Protein AF-A0A0C2MCW1-F1 (afdb_monomer_lite)

Secondary structure (DSSP, 8-state):
--HHHHHHHHHHHHHHHTSS-HHHHHHHHHHHHHHHHHHHHHHHHHTTGGG--SGGG--S-HHHHHHHHHHHHT--TTS-S-HHHHHHHHHHHHHHHHHHHHHHHH-SGGGSTHHHHHHHHHHHHHHHHHHHHHHHTTTSTTHHHHHHHHHHHHHHS--S-TTT-HHHHHHHHHHHHS-TT-HHHHHHHHHHHHHHHHH----SHHHHHHHHHHHHHHHHHHHHHHHHHHHTT-HHHHHHHHHHHHHHHHHHHHHHTTSTTGGG-HHHHHHHHHHTSTT---

Radius of gyration: 22.15 Å; chains: 1; bounding box: 51×44×66 Å

Structure (mmCIF, N/CA/C/O backbone):
data_AF-A0A0C2MCW1-F1
#
_entry.id   AF-A0A0C2MCW1-F1
#
loop_
_atom_site.group_PDB
_atom_site.id
_atom_site.type_symbol
_atom_site.label_atom_id
_atom_site.label_alt_id
_atom_site.label_comp_id
_atom_site.label_asym_id
_atom_site.label_entity_id
_atom_site.label_seq_id
_atom_site.pdbx_PDB_ins_code
_atom_site.Cartn_x
_atom_site.Cartn_y
_atom_site.Cartn_z
_atom_site.occupancy
_atom_site.B_iso_or_equiv
_atom_site.auth_seq_id
_atom_site.auth_comp_id
_atom_site.auth_asym_id
_atom_site.auth_atom_id
_atom_site.pdbx_PDB_model_num
ATOM 1 N N . MET A 1 1 ? -14.505 -2.162 8.103 1.00 41.56 1 MET A N 1
ATOM 2 C CA . MET A 1 1 ? -15.289 -2.146 9.355 1.00 41.56 1 MET A CA 1
ATOM 3 C C . MET A 1 1 ? -16.612 -1.458 9.053 1.00 41.56 1 MET A C 1
ATOM 5 O O . MET A 1 1 ? -16.588 -0.296 8.664 1.00 41.56 1 MET A O 1
ATOM 9 N N . GLU A 1 2 ? -17.742 -2.167 9.102 1.00 31.47 2 GLU A N 1
ATOM 10 C CA . GLU A 1 2 ? -19.048 -1.508 8.956 1.00 31.47 2 GLU A CA 1
ATOM 11 C C . GLU A 1 2 ? -19.197 -0.496 10.099 1.00 31.47 2 GLU A C 1
ATOM 13 O O . GLU A 1 2 ? -18.845 -0.811 11.238 1.00 31.47 2 GLU A O 1
ATOM 18 N N . SER A 1 3 ? -19.713 0.712 9.837 1.00 42.06 3 SER A N 1
ATOM 19 C CA . SER A 1 3 ? -19.929 1.724 10.891 1.00 42.06 3 SER A CA 1
ATOM 20 C C . SER A 1 3 ? -20.768 1.186 12.062 1.00 42.06 3 SER A C 1
ATOM 22 O O . SER A 1 3 ? -20.749 1.744 13.156 1.00 42.06 3 SER A O 1
ATOM 24 N N . CYS A 1 4 ? -21.477 0.076 11.839 1.00 42.25 4 CYS A N 1
ATOM 25 C CA . CYS A 1 4 ? -22.222 -0.687 12.822 1.00 42.25 4 CYS A CA 1
ATOM 26 C C . CYS A 1 4 ? -21.371 -1.257 13.965 1.00 42.25 4 CYS A C 1
ATOM 28 O O . CYS A 1 4 ? -21.886 -1.288 15.076 1.00 42.25 4 CYS A O 1
ATOM 30 N N . GLN A 1 5 ? -20.102 -1.639 13.766 1.00 49.09 5 GLN A N 1
ATOM 31 C CA . GLN A 1 5 ? -19.302 -2.228 14.855 1.00 49.09 5 GLN A CA 1
ATOM 32 C C . GLN A 1 5 ? -18.933 -1.184 15.919 1.00 49.09 5 GLN A C 1
ATOM 34 O O . GLN A 1 5 ? -19.136 -1.418 17.102 1.00 49.09 5 GLN A O 1
ATOM 39 N N . ILE A 1 6 ? -18.521 0.022 15.504 1.00 47.66 6 ILE A N 1
ATOM 40 C CA . ILE A 1 6 ? -18.265 1.143 16.431 1.00 47.66 6 ILE A CA 1
ATOM 41 C C . ILE A 1 6 ? -19.534 1.488 17.218 1.00 47.66 6 ILE A C 1
ATOM 43 O O . ILE A 1 6 ? -19.479 1.742 18.419 1.00 47.66 6 ILE A O 1
ATOM 47 N N . ILE A 1 7 ? -20.691 1.487 16.548 1.00 46.34 7 ILE A N 1
ATOM 48 C CA . ILE A 1 7 ? -21.981 1.764 17.188 1.00 46.34 7 ILE A CA 1
ATOM 49 C C . ILE A 1 7 ? -22.351 0.646 18.171 1.00 46.34 7 ILE A C 1
ATOM 51 O O . ILE A 1 7 ? -22.862 0.940 19.250 1.00 46.34 7 ILE A O 1
ATOM 55 N N . GLN A 1 8 ? -22.087 -0.617 17.836 1.00 54.22 8 GLN A N 1
ATOM 56 C CA . GLN A 1 8 ? -22.335 -1.761 18.714 1.00 54.22 8 GLN A CA 1
ATOM 57 C C . GLN A 1 8 ? -21.435 -1.731 19.948 1.00 54.22 8 GLN A C 1
ATOM 59 O O . GLN A 1 8 ? -21.947 -1.884 21.052 1.00 54.22 8 GLN A O 1
ATOM 64 N N . ASP A 1 9 ? -20.147 -1.439 19.787 1.00 54.62 9 ASP A N 1
ATOM 65 C CA . ASP A 1 9 ? -19.190 -1.361 20.894 1.00 54.62 9 ASP A CA 1
ATOM 66 C C . ASP A 1 9 ? -19.488 -0.154 21.801 1.00 54.62 9 ASP A C 1
ATOM 68 O O . ASP A 1 9 ? -19.470 -0.263 23.028 1.00 54.62 9 ASP A O 1
ATOM 72 N N . PHE A 1 10 ? -19.879 0.984 21.215 1.00 57.38 10 PHE A N 1
ATOM 73 C CA . PHE A 1 10 ? -20.382 2.139 21.963 1.00 57.38 10 PHE A CA 1
ATOM 74 C C . PHE A 1 10 ? -21.662 1.800 22.737 1.00 57.38 10 PHE A C 1
ATOM 76 O O . PHE A 1 10 ? -21.781 2.120 23.918 1.00 57.38 10 PHE A O 1
ATOM 83 N N . THR A 1 11 ? -22.610 1.113 22.095 1.00 52.25 11 THR A N 1
ATOM 84 C CA . THR A 1 11 ? -23.867 0.680 22.725 1.00 52.25 11 THR A CA 1
ATOM 85 C C . THR A 1 11 ? -23.604 -0.326 23.845 1.00 52.25 11 THR A C 1
ATOM 87 O O . THR A 1 11 ? -24.232 -0.259 24.898 1.00 52.25 11 THR A O 1
ATOM 90 N N . PHE A 1 12 ? -22.647 -1.233 23.661 1.00 63.59 12 PHE A N 1
ATOM 91 C CA . PHE A 1 12 ? -22.232 -2.208 24.662 1.00 63.59 12 PHE A CA 1
ATOM 92 C C . PHE A 1 12 ? -21.598 -1.534 25.886 1.00 63.59 12 PHE A C 1
ATOM 94 O O . PHE A 1 12 ? -22.001 -1.812 27.016 1.00 63.59 12 PHE A O 1
ATOM 101 N N . ASN A 1 13 ? -20.690 -0.579 25.676 1.00 58.06 13 ASN A N 1
ATOM 102 C CA . ASN A 1 13 ? -20.085 0.197 26.761 1.00 58.06 13 ASN A CA 1
ATOM 103 C C . ASN A 1 13 ? -21.114 1.093 27.474 1.00 58.06 13 ASN A C 1
ATOM 105 O O . ASN A 1 13 ? -21.122 1.159 28.702 1.00 58.06 13 ASN A O 1
ATOM 109 N N . ALA A 1 14 ? -22.054 1.699 26.741 1.00 52.41 14 ALA A N 1
ATOM 110 C CA . ALA A 1 14 ? -23.175 2.434 27.330 1.00 52.41 14 ALA A CA 1
ATOM 111 C C . ALA A 1 14 ? -24.078 1.527 28.189 1.00 52.41 14 ALA A C 1
ATOM 113 O O . ALA A 1 14 ? -24.520 1.924 29.268 1.00 52.41 14 ALA A O 1
ATOM 114 N N . ASN A 1 15 ? -24.303 0.283 27.757 1.00 56.56 15 ASN A N 1
ATOM 115 C CA . ASN A 1 15 ? -25.063 -0.703 28.523 1.00 56.56 15 ASN A CA 1
ATOM 116 C C . ASN A 1 15 ? -24.315 -1.174 29.785 1.00 56.56 15 ASN A C 1
ATOM 118 O O . ASN A 1 15 ? -24.959 -1.363 30.816 1.00 56.56 15 ASN A O 1
ATOM 122 N N . ARG A 1 16 ? -22.976 -1.294 29.761 1.00 62.34 16 ARG A N 1
ATOM 123 C CA . ARG A 1 16 ? -22.166 -1.611 30.960 1.00 62.34 16 ARG A CA 1
ATOM 124 C C . ARG A 1 16 ? -22.230 -0.515 32.024 1.00 62.34 16 ARG A C 1
ATOM 126 O O . ARG A 1 16 ? -22.320 -0.824 33.206 1.00 62.34 16 ARG A O 1
ATOM 133 N N . ILE A 1 17 ? -22.300 0.759 31.627 1.00 56.25 17 ILE A N 1
ATOM 134 C CA . ILE A 1 17 ? -22.488 1.898 32.556 1.00 56.25 17 ILE A CA 1
ATOM 135 C C . ILE A 1 17 ? -23.817 1.805 33.316 1.00 56.25 17 ILE A C 1
ATOM 137 O O . ILE A 1 17 ? -23.914 2.210 34.480 1.00 56.25 17 ILE A O 1
ATOM 141 N N . MET A 1 18 ? -24.838 1.269 32.647 1.00 58.75 18 MET A N 1
ATOM 142 C CA . MET A 1 18 ? -26.176 1.052 33.196 1.00 58.75 18 MET A CA 1
ATOM 143 C C . MET A 1 18 ? -26.287 -0.260 33.990 1.00 58.75 18 MET A C 1
ATOM 145 O O . MET A 1 18 ? -27.312 -0.497 34.632 1.00 58.75 18 MET A O 1
ATOM 149 N N . GLY A 1 19 ? -25.249 -1.101 33.960 1.00 68.06 19 GLY A N 1
ATOM 150 C CA . GLY A 1 19 ? -25.182 -2.375 34.664 1.00 68.06 19 GLY A CA 1
ATOM 151 C C . GLY A 1 19 ? -24.991 -2.228 36.184 1.00 68.06 19 GLY A C 1
ATOM 152 O O . GLY A 1 19 ? -24.538 -1.187 36.670 1.00 68.06 19 GLY A O 1
ATOM 153 N N . PRO A 1 20 ? -25.348 -3.265 36.965 1.00 66.19 20 PRO A N 1
ATOM 154 C CA . PRO A 1 20 ? -25.268 -3.244 38.427 1.00 66.19 20 PRO A CA 1
ATOM 155 C C . PRO A 1 20 ? -23.846 -3.444 38.987 1.00 66.19 20 PRO A C 1
ATOM 157 O O . PRO A 1 20 ? -23.647 -3.272 40.189 1.00 66.19 20 PRO A O 1
ATOM 160 N N . GLU A 1 21 ? -22.866 -3.807 38.156 1.00 74.19 21 GLU A N 1
ATOM 161 C CA . GLU A 1 21 ? -21.504 -4.147 38.587 1.00 74.19 21 GLU A CA 1
ATOM 162 C C . GLU A 1 21 ? -20.623 -2.892 38.725 1.00 74.19 21 GLU A C 1
ATOM 164 O O . GLU A 1 21 ? -20.396 -2.154 37.765 1.00 74.19 21 GLU A O 1
ATOM 169 N N . SER A 1 22 ? -20.131 -2.623 39.942 1.00 63.34 22 SER A N 1
ATOM 170 C CA . SER A 1 22 ? -19.413 -1.382 40.283 1.00 63.34 22 SER A CA 1
ATOM 171 C C . SER A 1 22 ? -18.074 -1.221 39.570 1.00 63.34 22 SER A C 1
ATOM 173 O O . SER A 1 22 ? -17.675 -0.098 39.255 1.00 63.34 22 SER A O 1
ATOM 175 N N . ASP A 1 23 ? -17.392 -2.333 39.310 1.00 67.44 23 ASP A N 1
ATOM 176 C CA . ASP A 1 23 ? -15.994 -2.322 38.878 1.00 67.44 23 ASP A CA 1
ATOM 177 C C . ASP A 1 23 ? -15.881 -2.115 37.362 1.00 67.44 23 ASP A C 1
ATOM 179 O O . ASP A 1 23 ? -14.956 -1.474 36.876 1.00 67.44 23 ASP A O 1
ATOM 183 N N . GLU A 1 24 ? -16.881 -2.549 36.598 1.00 55.56 24 GLU A N 1
ATOM 184 C CA . GLU A 1 24 ? -16.959 -2.274 35.161 1.00 55.56 24 GLU A CA 1
ATOM 185 C C . GLU A 1 24 ? -17.476 -0.858 34.869 1.00 55.56 24 GLU A C 1
ATOM 187 O O . GLU A 1 24 ? -17.166 -0.244 33.840 1.00 55.56 24 GLU A O 1
ATOM 192 N N . LYS A 1 25 ? -18.256 -0.315 35.807 1.00 61.81 25 LYS A N 1
ATOM 193 C CA . LYS A 1 25 ? -18.868 1.004 35.700 1.00 61.81 25 LYS A CA 1
ATOM 194 C C . LYS A 1 25 ? -17.837 2.126 35.754 1.00 61.81 25 LYS A C 1
ATOM 196 O O . LYS A 1 25 ? -17.959 3.071 34.981 1.00 61.81 25 LYS A O 1
ATOM 201 N N . TRP A 1 26 ? -16.816 2.036 36.612 1.00 62.97 26 TRP A N 1
ATOM 202 C CA . TRP A 1 26 ? -15.789 3.085 36.687 1.00 62.97 26 TRP A CA 1
ATOM 203 C C . TRP A 1 26 ? -14.917 3.127 35.424 1.00 62.97 26 TRP A C 1
ATOM 205 O O . TRP A 1 26 ? -14.640 4.218 34.936 1.00 62.97 26 TRP A O 1
ATOM 215 N N . ILE A 1 27 ? -14.564 1.968 34.848 1.00 56.28 27 ILE A N 1
ATOM 216 C CA . ILE A 1 27 ? -13.811 1.874 33.583 1.00 56.28 27 ILE A CA 1
ATOM 217 C C . ILE A 1 27 ? -14.614 2.521 32.456 1.00 56.28 27 ILE A C 1
ATOM 219 O O . ILE A 1 27 ? -14.092 3.324 31.685 1.00 56.28 27 ILE A O 1
ATOM 223 N N . SER A 1 28 ? -15.911 2.223 32.398 1.00 53.28 28 SER A N 1
ATOM 224 C CA . SER A 1 28 ? -16.793 2.755 31.364 1.00 53.28 28 SER A CA 1
ATOM 225 C C . SER A 1 28 ? -17.064 4.259 31.536 1.00 53.28 28 SER A C 1
ATOM 227 O O . SER A 1 28 ? -17.146 4.978 30.542 1.00 53.28 28 SER A O 1
ATOM 229 N N . ILE A 1 29 ? -17.153 4.759 32.778 1.00 61.62 29 ILE A N 1
ATOM 230 C CA . ILE A 1 29 ? -17.237 6.199 33.084 1.00 61.62 29 ILE A CA 1
ATOM 231 C C . ILE A 1 29 ? -15.940 6.906 32.690 1.00 61.62 29 ILE A C 1
ATOM 233 O O . ILE A 1 29 ? -15.997 7.876 31.946 1.00 61.62 29 ILE A O 1
ATOM 237 N N . TYR A 1 30 ? -14.783 6.394 33.115 1.00 67.88 30 TYR A N 1
ATOM 238 C CA . TYR A 1 30 ? -13.475 6.948 32.760 1.00 67.88 30 TYR A CA 1
ATOM 239 C C . TYR A 1 30 ? -13.283 7.002 31.238 1.00 67.88 30 TYR A C 1
ATOM 241 O O . TYR A 1 30 ? -12.813 7.997 30.688 1.00 67.88 30 TYR A O 1
ATOM 249 N N . TRP A 1 31 ? -13.711 5.951 30.537 1.00 62.34 31 TRP A N 1
ATOM 250 C CA . TRP A 1 31 ? -13.675 5.896 29.082 1.00 62.34 31 TRP A CA 1
ATOM 251 C C . TRP A 1 31 ? -14.641 6.889 28.435 1.00 62.34 31 TRP A C 1
ATOM 253 O O . TRP A 1 31 ? -14.250 7.591 27.506 1.00 62.34 31 TRP A O 1
ATOM 263 N N . MET A 1 32 ? -15.878 7.003 28.931 1.00 59.78 32 MET A N 1
ATOM 264 C CA . MET A 1 32 ? -16.827 8.002 28.436 1.00 59.78 32 MET A CA 1
ATOM 265 C C . MET A 1 32 ? -16.341 9.420 28.691 1.00 59.78 32 MET A C 1
ATOM 267 O O . MET A 1 32 ? -16.527 10.260 27.825 1.00 59.78 32 MET A O 1
ATOM 271 N N . GLU A 1 33 ? -15.678 9.686 29.814 1.00 64.31 33 GLU A N 1
ATOM 272 C CA . GLU A 1 33 ? -15.056 10.978 30.098 1.00 64.31 33 GLU A CA 1
ATOM 273 C C . GLU A 1 33 ? -13.904 11.253 29.134 1.00 64.31 33 GLU A C 1
ATOM 275 O O . GLU A 1 33 ? -13.846 12.337 28.567 1.00 64.31 33 GLU A O 1
ATOM 280 N N . LYS A 1 34 ? -13.036 10.274 28.850 1.00 63.81 34 LYS A N 1
ATOM 281 C CA . LYS A 1 34 ? -11.952 10.434 27.865 1.00 63.81 34 LYS A CA 1
ATOM 282 C C . LYS A 1 34 ? -12.470 10.603 26.441 1.00 63.81 34 LYS A C 1
ATOM 284 O O . LYS A 1 34 ? -11.954 11.434 25.690 1.00 63.81 34 LYS A O 1
ATOM 289 N N . PHE A 1 35 ? -13.503 9.856 26.064 1.00 61.53 35 PHE A N 1
ATOM 290 C CA . PHE A 1 35 ? -14.157 9.990 24.769 1.00 61.53 35 PHE A CA 1
ATOM 291 C C . PHE A 1 35 ? -14.894 11.324 24.667 1.00 61.53 35 PHE A C 1
ATOM 293 O O . PHE A 1 35 ? -14.769 12.006 23.660 1.00 61.53 35 PHE A O 1
ATOM 300 N N . GLU A 1 36 ? -15.613 11.741 25.707 1.00 55.75 36 GLU A N 1
ATOM 301 C CA . GLU A 1 36 ? -16.307 13.023 25.754 1.00 55.75 36 GLU A CA 1
ATOM 302 C C . GLU A 1 36 ? -15.313 14.188 25.788 1.00 55.75 36 GLU A C 1
ATOM 304 O O . GLU A 1 36 ? -15.555 15.179 25.121 1.00 55.75 36 GLU A O 1
ATOM 309 N N . GLU A 1 37 ? -14.173 14.081 26.473 1.00 60.53 37 GLU A N 1
ATOM 310 C CA . GLU A 1 37 ? -13.058 15.033 26.390 1.00 60.53 37 GLU A CA 1
ATOM 311 C C . GLU A 1 37 ? -12.512 15.105 24.963 1.00 60.53 37 GLU A C 1
ATOM 313 O O . GLU A 1 37 ? -12.364 16.201 24.430 1.00 60.53 37 GLU A O 1
ATOM 318 N N . SER A 1 38 ? -12.288 13.959 24.315 1.00 50.88 38 SER A N 1
ATOM 319 C CA . SER A 1 38 ? -11.802 13.890 22.931 1.00 50.88 38 SER A CA 1
ATOM 320 C C . SER A 1 38 ? -12.822 14.464 21.945 1.00 50.88 38 SER A C 1
ATOM 322 O O . SER A 1 38 ? -12.470 15.247 21.071 1.00 50.88 38 SER A O 1
ATOM 324 N N . VAL A 1 39 ? -14.108 14.152 22.110 1.00 50.72 39 VAL A N 1
ATOM 325 C CA . VAL A 1 39 ? -15.204 14.664 21.279 1.00 50.72 39 VAL A CA 1
ATOM 326 C C . VAL A 1 39 ? -15.487 16.125 21.582 1.00 50.72 39 VAL A C 1
ATOM 328 O O . VAL A 1 39 ? -15.752 16.869 20.654 1.00 50.72 39 VAL A O 1
ATOM 331 N N . LYS A 1 40 ? -15.406 16.587 22.833 1.00 52.62 40 LYS A N 1
ATOM 332 C CA . LYS A 1 40 ? -15.505 18.011 23.196 1.00 52.62 40 LYS A CA 1
ATOM 333 C C . LYS A 1 40 ? -14.318 18.774 22.644 1.00 52.62 40 LYS A C 1
ATOM 335 O O . LYS A 1 40 ? -14.509 19.874 22.151 1.00 52.62 40 LYS A O 1
ATOM 340 N N . PHE A 1 41 ? -13.122 18.204 22.677 1.00 53.62 41 PHE A N 1
ATOM 341 C CA . PHE A 1 41 ? -11.945 18.761 22.028 1.00 53.62 41 PHE A CA 1
ATOM 342 C C . PHE A 1 41 ? -12.172 18.879 20.515 1.00 53.62 41 PHE A C 1
ATOM 344 O O . PHE A 1 41 ? -12.060 19.976 19.977 1.00 53.62 41 PHE A O 1
ATOM 351 N N . ILE A 1 42 ? -12.633 17.810 19.857 1.00 47.88 42 ILE A N 1
ATOM 352 C CA . ILE A 1 42 ? -12.984 17.790 18.426 1.00 47.88 42 ILE A CA 1
ATOM 353 C C . ILE A 1 42 ? -14.157 18.729 18.096 1.00 47.88 42 ILE A C 1
ATOM 355 O O . ILE A 1 42 ? -14.147 19.383 17.063 1.00 47.88 42 ILE A O 1
ATOM 359 N N . ALA A 1 43 ? -15.166 18.844 18.955 1.00 44.78 43 ALA A N 1
ATOM 360 C CA . ALA A 1 43 ? -16.341 19.692 18.760 1.00 44.78 43 ALA A CA 1
ATOM 361 C C . ALA A 1 43 ? -16.050 21.161 19.086 1.00 44.78 43 ALA A C 1
ATOM 363 O O . ALA A 1 43 ? -16.676 22.045 18.513 1.00 44.78 43 ALA A O 1
ATOM 364 N N . ASN A 1 44 ? -15.101 21.443 19.978 1.00 48.47 44 ASN A N 1
ATOM 365 C CA . ASN A 1 44 ? -14.597 22.790 20.231 1.00 48.47 44 ASN A CA 1
ATOM 366 C C . ASN A 1 44 ? -13.632 23.230 19.127 1.00 48.47 44 ASN A C 1
ATOM 368 O O . ASN A 1 44 ? -13.676 24.394 18.743 1.00 48.47 44 ASN A O 1
ATOM 372 N N . LEU A 1 45 ? -12.860 22.300 18.551 1.00 45.66 45 LEU A N 1
ATOM 373 C CA . LEU A 1 45 ? -12.234 22.476 17.240 1.00 45.66 45 LEU A CA 1
ATOM 374 C C . LEU A 1 45 ? -13.329 22.787 16.204 1.00 45.66 45 LEU A C 1
ATOM 376 O O . LEU A 1 45 ? -13.261 23.830 15.569 1.00 45.66 45 LEU A O 1
ATOM 380 N N . GLY A 1 46 ? -14.386 21.962 16.157 1.00 38.16 46 GLY A N 1
ATOM 381 C CA . GLY A 1 46 ? -15.581 21.977 15.293 1.00 38.16 46 GLY A CA 1
ATOM 382 C C . GLY A 1 46 ? -16.431 23.243 15.282 1.00 38.16 46 GLY A C 1
ATOM 383 O O . GLY A 1 46 ? -16.920 23.659 14.235 1.00 38.16 46 GLY A O 1
ATOM 384 N N . LYS A 1 47 ? -16.601 23.905 16.425 1.00 44.06 47 LYS A N 1
ATOM 385 C CA . LYS A 1 47 ? -17.408 25.130 16.540 1.00 44.06 47 LYS A CA 1
ATOM 386 C C . LYS A 1 47 ? -16.745 26.359 15.899 1.00 44.06 47 LYS A C 1
ATOM 388 O O . LYS A 1 47 ? -17.376 27.410 15.840 1.00 44.06 47 LYS A O 1
ATOM 393 N N . GLY A 1 48 ? -15.532 26.212 15.357 1.00 42.44 48 GLY A N 1
ATOM 394 C CA . GLY A 1 48 ? -14.914 27.144 14.408 1.00 42.44 48 GLY A CA 1
ATOM 395 C C . GLY A 1 48 ? -14.904 26.676 12.938 1.00 42.44 48 GLY A C 1
ATOM 396 O O . GLY A 1 48 ? -14.362 27.389 12.100 1.00 42.44 48 GLY A O 1
ATOM 397 N N . ILE A 1 49 ? -15.465 25.505 12.598 1.00 47.00 49 ILE A N 1
ATOM 398 C CA . ILE A 1 49 ? -15.131 24.761 11.357 1.00 47.00 49 ILE A CA 1
ATOM 399 C C . ILE A 1 49 ? -16.036 25.051 10.158 1.00 47.00 49 ILE A C 1
ATOM 401 O O . ILE A 1 49 ? -15.600 24.828 9.032 1.00 47.00 49 ILE A O 1
ATOM 405 N N . ASP A 1 50 ? -17.209 25.668 10.319 1.00 42.94 50 ASP A N 1
ATOM 406 C CA . ASP A 1 50 ? -18.092 25.920 9.160 1.00 42.94 50 ASP A CA 1
ATOM 407 C C . ASP A 1 50 ? -17.556 27.001 8.187 1.00 42.94 50 ASP A C 1
ATOM 409 O O . ASP A 1 50 ? -18.080 27.187 7.092 1.00 42.94 50 ASP A O 1
ATOM 413 N N . HIS A 1 51 ? -16.453 27.679 8.538 1.00 37.41 51 HIS A N 1
ATOM 414 C CA . HIS A 1 51 ? -15.755 28.624 7.655 1.00 37.41 51 HIS A CA 1
ATOM 415 C C . HIS A 1 51 ? -14.235 28.395 7.511 1.00 37.41 51 HIS A C 1
ATOM 417 O O . HIS A 1 51 ? -13.577 29.163 6.805 1.00 37.41 51 HIS A O 1
ATOM 423 N N . VAL A 1 52 ? -13.659 27.351 8.130 1.00 37.22 52 VAL A N 1
ATOM 424 C CA . VAL A 1 52 ? -12.194 27.201 8.299 1.00 37.22 52 VAL A CA 1
ATOM 425 C C . VAL A 1 52 ? -11.668 25.833 7.838 1.00 37.22 52 VAL A C 1
ATOM 427 O O . VAL A 1 52 ? -10.806 25.227 8.460 1.00 37.22 52 VAL A O 1
ATOM 430 N N . LEU A 1 53 ? -12.064 25.380 6.647 1.00 37.84 53 LEU A N 1
ATOM 431 C CA . LEU A 1 53 ? -11.219 24.468 5.850 1.00 37.84 53 LEU A CA 1
ATOM 432 C C . LEU A 1 53 ? -10.104 25.246 5.122 1.00 37.84 53 LEU A C 1
ATOM 434 O O . LEU A 1 53 ? -9.832 25.072 3.936 1.00 37.84 53 LEU A O 1
ATOM 438 N N . ARG A 1 54 ? -9.445 26.148 5.853 1.00 42.19 54 ARG A N 1
ATOM 439 C CA . ARG A 1 54 ? -8.081 26.588 5.573 1.00 42.19 54 ARG A CA 1
ATOM 440 C C . ARG A 1 54 ? -7.296 26.259 6.828 1.00 42.19 54 ARG A C 1
ATOM 442 O O . ARG A 1 54 ? -7.578 26.809 7.884 1.00 42.19 54 ARG A O 1
ATOM 449 N N . VAL A 1 55 ? -6.322 25.365 6.690 1.00 46.09 55 VAL A N 1
ATOM 450 C CA . VAL A 1 55 ? -5.428 24.780 7.715 1.00 46.09 55 VAL A CA 1
ATOM 451 C C . VAL A 1 55 ? -4.625 25.833 8.527 1.00 46.09 55 VAL A C 1
ATOM 453 O O . VAL A 1 55 ? -3.722 25.509 9.286 1.00 46.09 55 VAL A O 1
ATOM 456 N N . THR A 1 56 ? -4.954 27.120 8.426 1.00 41.88 56 THR A N 1
ATOM 457 C CA . THR A 1 56 ? -4.246 28.243 9.042 1.00 41.88 56 THR A CA 1
ATOM 458 C C . THR A 1 56 ? -4.563 28.487 10.523 1.00 41.88 56 THR A C 1
ATOM 460 O O . THR A 1 56 ? -3.953 29.386 11.088 1.00 41.88 56 THR A O 1
ATOM 463 N N . SER A 1 57 ? -5.488 27.755 11.161 1.00 44.66 57 SER A N 1
ATOM 464 C CA . SER A 1 57 ? -5.939 28.054 12.541 1.00 44.66 57 SER A CA 1
ATOM 465 C C . SER A 1 57 ? -5.774 26.920 13.559 1.00 44.66 57 SER A C 1
ATOM 467 O O . SER A 1 57 ? -6.445 26.925 14.590 1.00 44.66 57 SER A O 1
ATOM 469 N N . TRP A 1 58 ? -4.931 25.921 13.293 1.00 52.56 58 TRP A N 1
ATOM 470 C CA . TRP A 1 58 ? -4.574 24.965 14.342 1.00 52.56 58 TRP A CA 1
ATOM 471 C C . TRP A 1 58 ? -3.622 25.680 15.309 1.00 52.56 58 TRP A C 1
ATOM 473 O O . TRP A 1 58 ? -2.420 25.744 15.067 1.00 52.56 58 TRP A O 1
ATOM 483 N N . ASP A 1 59 ? -4.163 26.239 16.396 1.00 50.69 59 ASP A N 1
ATOM 484 C CA . ASP A 1 59 ? -3.363 26.852 17.473 1.00 50.69 59 ASP A CA 1
ATOM 485 C C . ASP A 1 59 ? -2.502 25.814 18.218 1.00 50.69 59 ASP A C 1
ATOM 487 O O . ASP A 1 59 ? -1.591 26.160 18.971 1.00 50.69 59 ASP A O 1
ATOM 491 N N . ILE A 1 60 ? -2.767 24.524 17.989 1.00 52.66 60 ILE A N 1
ATOM 492 C CA . ILE A 1 60 ? -1.994 23.408 18.520 1.00 52.66 60 ILE A CA 1
ATOM 493 C C . ILE A 1 60 ? -1.017 22.933 17.436 1.00 52.66 60 ILE A C 1
ATOM 495 O O . ILE A 1 60 ? -1.452 22.522 16.356 1.00 52.66 60 ILE A O 1
ATOM 499 N N . PRO A 1 61 ? 0.301 22.940 17.708 1.00 60.09 61 PRO A N 1
ATOM 500 C CA . PRO A 1 61 ? 1.291 22.372 16.810 1.00 60.09 61 PRO A CA 1
ATOM 501 C C . PRO A 1 61 ? 0.932 20.934 16.436 1.00 60.09 61 PRO A C 1
ATOM 503 O O . PRO A 1 61 ? 0.769 20.077 17.300 1.00 60.09 61 PRO A O 1
ATOM 506 N N . LEU A 1 62 ? 0.883 20.653 15.137 1.00 57.69 62 LEU A N 1
ATOM 507 C CA . LEU A 1 62 ? 0.620 19.319 14.599 1.00 57.69 62 LEU A CA 1
ATOM 508 C C . LEU A 1 62 ? 1.546 18.238 15.190 1.00 57.69 62 LEU A C 1
ATOM 510 O O . LEU A 1 62 ? 1.131 17.098 15.365 1.00 57.69 62 LEU A O 1
ATOM 514 N N . SER A 1 63 ? 2.784 18.597 15.543 1.00 53.91 63 SER A N 1
ATOM 515 C CA . SER A 1 63 ? 3.698 17.701 16.257 1.00 53.91 63 SER A CA 1
ATOM 516 C C . SER A 1 63 ? 3.197 17.279 17.630 1.00 53.91 63 SER A C 1
ATOM 518 O O . SER A 1 63 ? 3.446 16.141 18.003 1.00 53.91 63 SER A O 1
ATOM 520 N N . LEU A 1 64 ? 2.524 18.153 18.385 1.00 60.59 64 LEU A N 1
ATOM 521 C CA . LEU A 1 64 ? 1.948 17.788 19.682 1.00 60.59 64 LEU A CA 1
ATOM 522 C C . LEU A 1 64 ? 0.810 16.796 19.491 1.00 60.59 64 LEU A C 1
ATOM 524 O O . LEU A 1 64 ? 0.791 15.774 20.152 1.00 60.59 64 LEU A O 1
ATOM 528 N N . ILE A 1 65 ? -0.050 17.030 18.503 1.00 65.94 65 ILE A N 1
ATOM 529 C CA . ILE A 1 65 ? -1.171 16.137 18.194 1.00 65.94 65 ILE A CA 1
ATOM 530 C C . ILE A 1 65 ? -0.669 14.763 17.751 1.00 65.94 65 ILE A C 1
ATOM 532 O O . ILE A 1 65 ? -1.146 13.741 18.235 1.00 65.94 65 ILE A O 1
ATOM 536 N N . ILE A 1 66 ? 0.337 14.731 16.871 1.00 61.69 66 ILE A N 1
ATOM 537 C CA . ILE A 1 66 ? 0.992 13.484 16.474 1.00 61.69 66 ILE A CA 1
ATOM 538 C C . ILE A 1 66 ? 1.643 12.827 17.695 1.00 61.69 66 ILE A C 1
ATOM 540 O O . ILE A 1 66 ? 1.443 11.641 17.902 1.00 61.69 66 ILE A O 1
ATOM 544 N N . ASN A 1 67 ? 2.376 13.560 18.534 1.00 62.41 67 ASN A N 1
ATOM 545 C CA . ASN A 1 67 ? 3.009 12.985 19.724 1.00 62.41 67 ASN A CA 1
ATOM 546 C C . ASN A 1 67 ? 1.992 12.431 20.730 1.00 62.41 67 ASN A C 1
ATOM 548 O O . ASN A 1 67 ? 2.232 11.362 21.284 1.00 62.41 67 ASN A O 1
ATOM 552 N N . ASP A 1 68 ? 0.863 13.106 20.933 1.00 65.62 68 ASP A N 1
ATOM 553 C CA . ASP A 1 68 ? -0.208 12.657 21.822 1.00 65.62 68 ASP A CA 1
ATOM 554 C C . ASP A 1 68 ? -0.821 11.356 21.292 1.00 65.62 68 ASP A C 1
ATOM 556 O O . ASP A 1 68 ? -0.928 10.374 22.024 1.00 65.62 68 ASP A O 1
ATOM 560 N N . ILE A 1 69 ? -1.101 11.291 19.988 1.00 64.88 69 ILE A N 1
ATOM 561 C CA . ILE A 1 69 ? -1.541 10.065 19.307 1.00 64.88 69 ILE A CA 1
ATOM 562 C C . ILE A 1 69 ? -0.503 8.950 19.457 1.00 64.88 69 ILE A C 1
ATOM 564 O O . ILE A 1 69 ? -0.837 7.825 19.820 1.00 64.88 69 ILE A O 1
ATOM 568 N N . LEU A 1 70 ? 0.768 9.250 19.205 1.00 61.19 70 LEU A N 1
ATOM 569 C CA . LEU A 1 70 ? 1.845 8.270 19.293 1.00 61.19 70 LEU A CA 1
ATOM 570 C C . LEU A 1 70 ? 2.077 7.791 20.735 1.00 61.19 70 LEU A C 1
ATOM 572 O O . LEU A 1 70 ? 2.477 6.645 20.934 1.00 61.19 70 LEU A O 1
ATOM 576 N N . SER A 1 71 ? 1.794 8.623 21.742 1.00 67.06 71 SER A N 1
ATOM 577 C CA . SER A 1 71 ? 1.888 8.235 23.153 1.00 67.06 71 SER A CA 1
ATOM 578 C C . SER A 1 71 ? 0.855 7.170 23.540 1.00 67.06 71 SER A C 1
ATOM 580 O O . SER A 1 71 ? 1.148 6.308 24.365 1.00 67.06 71 SER A O 1
ATOM 582 N N . ILE A 1 72 ? -0.306 7.172 22.879 1.00 64.38 72 ILE A N 1
ATOM 583 C CA . ILE A 1 72 ? -1.359 6.158 23.028 1.00 64.38 72 ILE A CA 1
ATOM 584 C C . ILE A 1 72 ? -0.939 4.837 22.357 1.00 64.38 72 ILE A C 1
ATOM 586 O O . ILE A 1 72 ? -1.212 3.752 22.865 1.00 64.38 72 ILE A O 1
ATOM 590 N N . VAL A 1 73 ? -0.217 4.919 21.235 1.00 58.44 73 VAL A N 1
ATOM 591 C CA . VAL A 1 73 ? 0.262 3.753 20.469 1.00 58.44 73 VAL A CA 1
ATOM 592 C C . VAL A 1 73 ? 1.387 2.988 21.177 1.00 58.44 73 VAL A C 1
ATOM 594 O O . VAL A 1 73 ? 1.523 1.781 20.999 1.00 58.44 73 VAL A O 1
ATOM 597 N N . HIS A 1 74 ? 2.184 3.650 22.016 1.00 56.22 74 HIS A N 1
ATOM 598 C CA . HIS A 1 74 ? 3.384 3.061 22.622 1.00 56.22 74 HIS A CA 1
ATOM 599 C C . HIS A 1 74 ? 3.180 2.236 23.900 1.00 56.22 74 HIS A C 1
ATOM 601 O O . HIS A 1 74 ? 4.173 1.815 24.507 1.00 56.22 74 HIS A O 1
ATOM 607 N N . ILE A 1 75 ? 1.944 1.959 24.318 1.00 56.84 75 ILE A N 1
ATOM 608 C CA . ILE A 1 75 ? 1.697 1.068 25.458 1.00 56.84 75 ILE A CA 1
ATOM 609 C C . ILE A 1 75 ? 2.088 -0.358 25.037 1.00 56.84 75 ILE A C 1
ATOM 611 O O . ILE A 1 75 ? 1.342 -1.070 24.370 1.00 56.84 75 ILE A O 1
ATOM 615 N N . ARG A 1 76 ? 3.337 -0.744 25.340 1.00 54.84 76 ARG A N 1
ATOM 616 C CA . ARG A 1 76 ? 3.896 -2.046 24.954 1.00 54.84 76 ARG A CA 1
ATOM 617 C C . ARG A 1 76 ? 3.074 -3.179 25.587 1.00 54.84 76 ARG A C 1
ATOM 619 O O . ARG A 1 76 ? 2.766 -3.074 26.774 1.00 54.84 76 ARG A O 1
ATOM 626 N N . PRO A 1 77 ? 2.874 -4.318 24.894 1.00 48.44 77 PRO A N 1
ATOM 627 C CA . PRO A 1 77 ? 2.053 -5.448 25.366 1.00 48.44 77 PRO A CA 1
ATOM 628 C C . PRO A 1 77 ? 2.608 -6.220 26.586 1.00 48.44 77 PRO A C 1
ATOM 630 O O . PRO A 1 77 ? 2.260 -7.373 26.818 1.00 48.44 77 PRO A O 1
ATOM 633 N N . GLY A 1 78 ? 3.539 -5.641 27.346 1.00 48.25 78 GLY A N 1
ATOM 634 C CA . GLY A 1 78 ? 4.356 -6.358 28.320 1.00 48.25 78 GLY A CA 1
ATOM 635 C C . GLY A 1 78 ? 3.920 -6.273 29.782 1.00 48.25 78 GLY A C 1
ATOM 636 O O . GLY A 1 78 ? 4.543 -6.963 30.585 1.00 48.25 78 GLY A O 1
ATOM 637 N N . SER A 1 79 ? 2.941 -5.442 30.181 1.00 47.56 79 SER A N 1
ATOM 638 C CA . SER A 1 79 ? 2.757 -5.178 31.625 1.00 47.56 79 SER A CA 1
ATOM 639 C C . SER A 1 79 ? 1.348 -5.054 32.215 1.00 47.56 79 SER A C 1
ATOM 641 O O . SER A 1 79 ? 1.274 -4.735 33.398 1.00 47.56 79 SER A O 1
ATOM 643 N N . CYS A 1 80 ? 0.238 -5.329 31.526 1.00 43.56 80 CYS A N 1
ATOM 644 C CA . CYS A 1 80 ? -1.048 -5.453 32.233 1.00 43.56 80 CYS A CA 1
ATOM 645 C C . CYS A 1 80 ? -2.088 -6.248 31.435 1.00 43.56 80 CYS A C 1
ATOM 647 O O . CYS A 1 80 ? -2.107 -6.198 30.212 1.00 43.56 80 CYS A O 1
ATOM 649 N N . ASN A 1 81 ? -2.955 -6.980 32.134 1.00 50.84 81 ASN A N 1
ATOM 650 C CA . ASN A 1 81 ? -3.955 -7.904 31.584 1.00 50.84 81 ASN A CA 1
ATOM 651 C C . ASN A 1 81 ? -5.181 -7.227 30.925 1.00 50.84 81 ASN A C 1
ATOM 653 O O . ASN A 1 81 ? -6.149 -7.921 30.630 1.00 50.84 81 ASN A O 1
ATOM 657 N N . ASP A 1 82 ? -5.146 -5.923 30.638 1.00 54.53 82 ASP A N 1
ATOM 658 C CA . ASP A 1 82 ? -6.261 -5.176 30.027 1.00 54.53 82 ASP A CA 1
ATOM 659 C C . ASP A 1 82 ? -5.990 -4.858 28.546 1.00 54.53 82 ASP A C 1
ATOM 661 O O . ASP A 1 82 ? -5.736 -3.729 28.142 1.00 54.53 82 ASP A O 1
ATOM 665 N N . TRP A 1 83 ? -6.033 -5.892 27.704 1.00 51.81 83 TRP A N 1
ATOM 666 C CA . TRP A 1 83 ? -5.720 -5.790 26.269 1.00 51.81 83 TRP A CA 1
ATOM 667 C C . TRP A 1 83 ? -6.829 -5.110 25.448 1.00 51.81 83 TRP A C 1
ATOM 669 O O . TRP A 1 83 ? -6.577 -4.591 24.362 1.00 51.81 83 TRP A O 1
ATOM 679 N N . ALA A 1 84 ? -8.068 -5.117 25.945 1.00 52.62 84 ALA A N 1
ATOM 680 C CA . ALA A 1 84 ? -9.228 -4.648 25.187 1.00 52.62 84 ALA A CA 1
ATOM 681 C C . ALA A 1 84 ? -9.364 -3.114 25.164 1.00 52.62 84 ALA A C 1
ATOM 683 O O . ALA A 1 84 ? -9.885 -2.558 24.198 1.00 52.62 84 ALA A O 1
ATOM 684 N N . THR A 1 85 ? -8.894 -2.417 26.202 1.00 53.25 85 THR A N 1
ATOM 685 C CA . THR A 1 85 ? -9.025 -0.955 26.315 1.00 53.25 85 THR A CA 1
ATOM 686 C C . THR A 1 85 ? -8.001 -0.196 25.473 1.00 53.25 85 THR A C 1
ATOM 688 O O . THR A 1 85 ? -8.316 0.878 24.956 1.00 53.25 85 THR A O 1
ATOM 691 N N . ASP A 1 86 ? -6.812 -0.767 25.267 1.00 59.94 86 ASP A N 1
ATOM 692 C CA . ASP A 1 86 ? -5.717 -0.105 24.548 1.00 59.94 86 ASP A CA 1
ATOM 693 C C . ASP A 1 86 ? -5.854 -0.209 23.020 1.00 59.94 86 ASP A C 1
ATOM 695 O O . ASP A 1 86 ? -5.439 0.691 22.292 1.00 59.94 86 ASP A O 1
ATOM 699 N N . LEU A 1 87 ? -6.518 -1.248 22.504 1.00 59.09 87 LEU A N 1
ATOM 700 C CA . LEU A 1 87 ? -6.725 -1.409 21.060 1.00 59.09 87 LEU A CA 1
ATOM 701 C C . LEU A 1 87 ? -7.640 -0.311 20.479 1.00 59.09 87 LEU A C 1
ATOM 703 O O . LEU A 1 87 ? -7.420 0.199 19.380 1.00 59.09 87 LEU A O 1
ATOM 707 N N . PHE A 1 88 ? -8.662 0.103 21.235 1.00 61.88 88 PHE A N 1
ATOM 708 C CA . PHE A 1 88 ? -9.620 1.122 20.793 1.00 61.88 88 PHE A CA 1
ATOM 709 C C . PHE A 1 88 ? -8.980 2.510 20.661 1.00 61.88 88 PHE A C 1
ATOM 711 O O . PHE A 1 88 ? -9.271 3.266 19.724 1.00 61.88 88 PHE A O 1
ATOM 718 N N . SER A 1 89 ? -8.104 2.856 21.603 1.00 69.31 89 SER A N 1
ATOM 719 C CA . SER A 1 89 ? -7.415 4.143 21.614 1.00 69.31 89 SER A CA 1
ATOM 720 C C . SER A 1 89 ? -6.416 4.228 20.451 1.00 69.31 89 SER A C 1
ATOM 722 O O . SER A 1 89 ? -6.384 5.244 19.755 1.00 69.31 89 SER A O 1
ATOM 724 N N . GLN A 1 90 ? -5.722 3.129 20.132 1.00 68.06 90 GLN A N 1
ATOM 725 C CA . GLN A 1 90 ? -4.862 3.007 18.948 1.00 68.06 90 GLN A CA 1
ATOM 726 C C . GLN A 1 90 ? -5.636 3.130 17.630 1.00 68.06 90 GLN A C 1
ATOM 728 O O . GLN A 1 90 ? -5.204 3.854 16.723 1.00 68.06 90 GLN A O 1
ATOM 733 N N . ASN A 1 91 ? -6.805 2.490 17.535 1.00 70.00 91 ASN A N 1
ATOM 734 C CA . ASN A 1 91 ? -7.651 2.566 16.344 1.00 70.00 91 ASN A CA 1
ATOM 735 C C . ASN A 1 91 ? -8.158 3.992 16.105 1.00 70.00 91 ASN A C 1
ATOM 737 O O . ASN A 1 91 ? -8.037 4.534 15.004 1.00 70.00 91 ASN A O 1
ATOM 741 N N . THR A 1 92 ? -8.666 4.636 17.157 1.00 72.44 92 THR A N 1
ATOM 742 C CA . THR A 1 92 ? -9.152 6.022 17.097 1.00 72.44 92 THR A CA 1
ATOM 743 C C . THR A 1 92 ? -8.037 6.979 16.687 1.00 72.44 92 THR A C 1
ATOM 745 O O . THR A 1 92 ? -8.222 7.814 15.801 1.00 72.44 92 THR A O 1
ATOM 748 N N . ALA A 1 93 ? -6.856 6.828 17.287 1.00 71.62 93 ALA A N 1
ATOM 749 C CA . ALA A 1 93 ? -5.712 7.678 17.000 1.00 71.62 93 ALA A CA 1
ATOM 750 C C . ALA A 1 93 ? -5.210 7.499 15.553 1.00 71.62 93 ALA A C 1
ATOM 752 O O . ALA A 1 93 ? -4.880 8.475 14.880 1.00 71.62 93 ALA A O 1
ATOM 753 N N . THR A 1 94 ? -5.232 6.271 15.031 1.00 72.75 94 THR A N 1
ATOM 754 C CA . THR A 1 94 ? -4.868 5.968 13.638 1.00 72.75 94 THR A CA 1
ATOM 755 C C . THR A 1 94 ? -5.874 6.538 12.635 1.00 72.75 94 THR A C 1
ATOM 757 O O . THR A 1 94 ? -5.461 7.162 11.656 1.00 72.75 94 THR A O 1
ATOM 760 N N . ILE A 1 95 ? -7.183 6.416 12.889 1.00 75.00 95 ILE A N 1
ATOM 761 C CA . ILE A 1 95 ? -8.219 7.055 12.054 1.00 75.00 95 ILE A CA 1
ATOM 762 C C . ILE A 1 95 ? -8.015 8.571 12.042 1.00 75.00 95 ILE A C 1
ATOM 764 O O . ILE A 1 95 ? -8.028 9.193 10.982 1.00 75.00 95 ILE A O 1
ATOM 768 N N . PHE A 1 96 ? -7.757 9.168 13.204 1.00 74.38 96 PHE A N 1
ATOM 769 C CA . PHE A 1 96 ? -7.501 10.598 13.297 1.00 74.38 96 PHE A CA 1
ATOM 770 C C . PHE A 1 96 ? -6.244 11.012 12.511 1.00 74.38 96 PHE A C 1
ATOM 772 O O . PHE A 1 96 ? -6.286 11.989 11.763 1.00 74.38 96 PHE A O 1
ATOM 779 N N . MET A 1 97 ? -5.145 10.247 12.596 1.00 75.00 97 MET A N 1
ATOM 780 C CA . MET A 1 97 ? -3.953 10.482 11.766 1.00 75.00 97 MET A CA 1
ATOM 781 C C . MET A 1 97 ? -4.276 10.446 10.269 1.00 75.00 97 MET A C 1
ATOM 783 O O . MET A 1 97 ? -3.760 11.271 9.514 1.00 75.00 97 MET A O 1
ATOM 787 N N . ARG A 1 98 ? -5.134 9.520 9.827 1.00 81.50 98 ARG A N 1
ATOM 788 C CA . ARG A 1 98 ? -5.548 9.411 8.421 1.00 81.50 98 ARG A CA 1
ATOM 789 C C . ARG A 1 98 ? -6.262 10.672 7.944 1.00 81.50 98 ARG A C 1
ATOM 791 O O . ARG A 1 98 ? -5.913 11.186 6.880 1.00 81.50 98 ARG A O 1
ATOM 798 N N . GLU A 1 99 ? -7.224 11.176 8.714 1.00 78.69 99 GLU A N 1
ATOM 799 C CA . GLU A 1 99 ? -7.960 12.403 8.371 1.00 78.69 99 GLU A CA 1
ATOM 800 C C . GLU A 1 99 ? -7.015 13.608 8.327 1.00 78.69 99 GLU A C 1
ATOM 802 O O . GLU A 1 99 ? -6.945 14.311 7.319 1.00 78.69 99 GLU A O 1
ATOM 807 N N . VAL A 1 100 ? -6.167 13.760 9.348 1.00 77.06 100 VAL A N 1
ATOM 808 C CA . VAL A 1 100 ? -5.156 14.824 9.406 1.00 77.06 100 VAL A CA 1
ATOM 809 C C . VAL A 1 100 ? -4.230 14.798 8.190 1.00 77.06 100 VAL A C 1
ATOM 811 O O . VAL A 1 100 ? -3.992 15.832 7.565 1.00 77.06 100 VAL A O 1
ATOM 814 N N . PHE A 1 101 ? -3.700 13.633 7.807 1.00 78.94 101 PHE A N 1
ATOM 815 C CA . PHE A 1 101 ? -2.838 13.546 6.627 1.00 78.94 101 PHE A CA 1
ATOM 816 C C . PHE A 1 101 ? -3.597 13.728 5.311 1.00 78.94 101 PHE A C 1
ATOM 818 O O . PHE A 1 101 ? -3.004 14.186 4.332 1.00 78.94 101 PHE A O 1
ATOM 825 N N . THR A 1 102 ? -4.885 13.393 5.268 1.00 79.31 102 THR A N 1
ATOM 826 C CA . THR A 1 102 ? -5.739 13.644 4.102 1.00 79.31 102 THR A CA 1
ATOM 827 C C . THR A 1 102 ? -5.915 15.144 3.888 1.00 79.31 102 THR A C 1
ATOM 829 O O . THR A 1 102 ? -5.593 15.634 2.803 1.00 79.31 102 THR A O 1
ATOM 832 N N . ASP A 1 103 ? -6.280 15.878 4.938 1.00 75.56 103 ASP A N 1
ATOM 833 C CA . ASP A 1 103 ? -6.425 17.337 4.907 1.00 75.56 103 ASP A CA 1
ATOM 834 C C . ASP A 1 103 ? -5.106 18.030 4.553 1.00 75.56 103 ASP A C 1
ATOM 836 O O . ASP A 1 103 ? -5.048 18.937 3.716 1.00 75.56 103 ASP A O 1
ATOM 840 N N . LEU A 1 104 ? -4.004 17.568 5.149 1.00 73.56 104 LEU A N 1
ATOM 841 C CA . LEU A 1 104 ? -2.681 18.106 4.853 1.00 73.56 104 LEU A CA 1
ATOM 842 C C . LEU A 1 104 ? -2.284 17.865 3.406 1.00 73.56 104 LEU A C 1
ATOM 844 O O . LEU A 1 104 ? -1.730 18.763 2.787 1.00 73.56 104 LEU A O 1
ATOM 848 N N . LYS A 1 105 ? -2.572 16.690 2.843 1.00 75.94 105 LYS A N 1
ATOM 849 C CA . LYS A 1 105 ? -2.245 16.387 1.446 1.00 75.94 105 LYS A CA 1
ATOM 850 C C . LYS A 1 105 ? -2.898 17.371 0.473 1.00 75.94 105 LYS A C 1
ATOM 852 O O . LYS A 1 105 ? -2.276 17.691 -0.543 1.00 75.94 105 LYS A O 1
ATOM 857 N N . ASP A 1 106 ? -4.117 17.813 0.769 1.00 74.88 106 ASP A N 1
ATOM 858 C CA . ASP A 1 106 ? -4.912 18.665 -0.120 1.00 74.88 106 ASP A CA 1
ATOM 859 C C . ASP A 1 106 ? -4.696 20.169 0.139 1.00 74.88 106 ASP A C 1
ATOM 861 O O . ASP A 1 106 ? -5.000 21.000 -0.715 1.00 74.88 106 ASP A O 1
ATOM 865 N N . SER A 1 107 ? -4.080 20.528 1.267 1.00 74.38 107 SER A N 1
ATOM 866 C CA . SER A 1 107 ? -3.633 21.891 1.554 1.00 74.38 107 SER A CA 1
ATOM 867 C C . SER A 1 107 ? -2.435 22.293 0.676 1.00 74.38 107 SER A C 1
ATOM 869 O O . SER A 1 107 ? -1.501 21.523 0.477 1.00 74.38 107 SER A O 1
ATOM 871 N N . GLU A 1 108 ? -2.391 23.526 0.167 1.00 64.94 108 GLU A N 1
ATOM 872 C CA . GLU A 1 108 ? -1.158 24.070 -0.433 1.00 64.94 108 GLU A CA 1
ATOM 873 C C . GLU A 1 108 ? -0.154 24.539 0.640 1.00 64.94 108 GLU A C 1
ATOM 875 O O . GLU A 1 108 ? 1.040 24.698 0.362 1.00 64.94 108 GLU A O 1
ATOM 880 N N . ASP A 1 109 ? -0.614 24.727 1.883 1.00 62.97 109 ASP A N 1
ATOM 881 C CA . ASP A 1 109 ? 0.141 25.399 2.942 1.00 62.97 109 ASP A CA 1
ATOM 882 C C . ASP A 1 109 ? 1.191 24.518 3.622 1.00 62.97 109 ASP A C 1
ATOM 884 O O . ASP A 1 109 ? 2.177 25.055 4.122 1.00 62.97 109 ASP A O 1
ATOM 888 N N . TRP A 1 110 ? 1.099 23.182 3.574 1.00 62.38 110 TRP A N 1
ATOM 889 C CA . TRP A 1 110 ? 2.171 22.327 4.123 1.00 62.38 110 TRP A CA 1
ATOM 890 C C . TRP A 1 110 ? 3.502 22.500 3.375 1.00 62.38 110 TRP A C 1
ATOM 892 O O . TRP A 1 110 ? 4.570 22.200 3.912 1.00 62.38 110 TRP A O 1
ATOM 902 N N . ARG A 1 111 ? 3.471 23.037 2.146 1.00 61.50 111 ARG A N 1
ATOM 903 C CA . ARG A 1 111 ? 4.684 23.419 1.407 1.00 61.50 111 ARG A CA 1
ATOM 904 C C . ARG A 1 111 ? 5.359 24.663 1.991 1.00 61.50 111 ARG A C 1
ATOM 906 O O . ARG A 1 111 ? 6.550 24.867 1.743 1.00 61.50 111 ARG A O 1
ATOM 913 N N . ARG A 1 112 ? 4.650 25.474 2.785 1.00 58.84 112 ARG A N 1
ATOM 914 C CA . ARG A 1 112 ? 5.184 26.660 3.465 1.00 58.84 112 ARG A CA 1
ATOM 915 C C . ARG A 1 112 ? 5.941 26.253 4.737 1.00 58.84 112 ARG A C 1
ATOM 917 O O . ARG A 1 112 ? 5.443 26.362 5.848 1.00 58.84 112 ARG A O 1
ATOM 924 N N . GLY A 1 113 ? 7.179 25.794 4.549 1.00 59.12 113 GLY A N 1
ATOM 925 C CA . GLY A 1 113 ? 8.305 25.841 5.499 1.00 59.12 113 GLY A CA 1
ATOM 926 C C . GLY A 1 113 ? 8.112 25.297 6.924 1.00 59.12 113 GLY A C 1
ATOM 927 O O . GLY A 1 113 ? 8.684 24.265 7.263 1.00 59.12 113 GLY A O 1
ATOM 928 N N . GLY A 1 114 ? 7.380 26.014 7.780 1.00 67.25 114 GLY A N 1
ATOM 929 C CA . GLY A 1 114 ? 7.345 25.781 9.228 1.00 67.25 114 GLY A CA 1
ATOM 930 C C . GLY A 1 114 ? 6.737 24.435 9.620 1.00 67.25 114 GLY A C 1
ATOM 931 O O . GLY A 1 114 ? 7.373 23.660 10.333 1.00 67.25 114 GLY A O 1
ATOM 932 N N . VAL A 1 115 ? 5.550 24.117 9.088 1.00 64.69 115 VAL A N 1
ATOM 933 C CA . VAL A 1 115 ? 4.871 22.835 9.354 1.00 64.69 115 VAL A CA 1
ATOM 934 C C . VAL A 1 115 ? 5.737 21.676 8.874 1.00 64.69 115 VAL A C 1
ATOM 936 O O . VAL A 1 115 ? 5.954 20.731 9.622 1.00 64.69 115 VAL A O 1
ATOM 939 N N . ARG A 1 116 ? 6.331 21.796 7.681 1.00 65.38 116 ARG A N 1
ATOM 940 C CA . ARG A 1 116 ? 7.196 20.772 7.084 1.00 65.38 116 ARG A CA 1
ATOM 941 C C . ARG A 1 116 ? 8.415 20.433 7.944 1.00 65.38 116 ARG A C 1
ATOM 943 O O . ARG A 1 116 ? 8.760 19.263 8.029 1.00 65.38 116 ARG A O 1
ATOM 950 N N . ILE A 1 117 ? 9.074 21.417 8.561 1.00 64.38 117 ILE A N 1
ATOM 951 C CA . ILE A 1 117 ? 10.264 21.177 9.400 1.00 64.38 117 ILE A CA 1
ATOM 952 C C . ILE A 1 117 ? 9.885 20.431 10.679 1.00 64.38 117 ILE A C 1
ATOM 954 O O . ILE A 1 117 ? 10.514 19.430 11.009 1.00 64.38 117 ILE A O 1
ATOM 958 N N . ILE A 1 118 ? 8.844 20.896 11.372 1.00 67.38 118 ILE A N 1
ATOM 959 C CA . ILE A 1 118 ? 8.342 20.260 12.596 1.00 67.38 118 ILE A CA 1
ATOM 960 C C . ILE A 1 118 ? 7.949 18.809 12.301 1.00 67.38 118 ILE A C 1
ATOM 962 O O . ILE A 1 118 ? 8.393 17.879 12.966 1.00 67.38 118 ILE A O 1
ATOM 966 N N . MET A 1 119 ? 7.188 18.631 11.229 1.00 66.31 119 MET A N 1
ATOM 967 C CA . MET A 1 119 ? 6.765 17.342 10.716 1.00 66.31 119 MET A CA 1
ATOM 968 C C . MET A 1 119 ? 7.947 16.424 10.361 1.00 66.31 119 MET A C 1
ATOM 970 O O . MET A 1 119 ? 7.949 15.266 10.762 1.00 66.31 119 MET A O 1
ATOM 974 N N . LEU A 1 120 ? 8.988 16.931 9.686 1.00 66.62 120 LEU A N 1
ATOM 975 C CA . LEU A 1 120 ? 10.208 16.171 9.373 1.00 66.62 120 LEU A CA 1
ATOM 976 C C . LEU A 1 120 ? 10.938 15.670 10.627 1.00 66.62 120 LEU A C 1
ATOM 978 O O . LEU A 1 120 ? 11.473 14.565 10.603 1.00 66.62 120 LEU A O 1
ATOM 982 N N . ILE A 1 121 ? 10.957 16.455 11.709 1.00 66.69 121 ILE A N 1
ATOM 983 C CA . ILE A 1 121 ? 11.571 16.045 12.981 1.00 66.69 121 ILE A CA 1
ATOM 984 C C . ILE A 1 121 ? 10.760 14.911 13.623 1.00 66.69 121 ILE A C 1
ATOM 986 O O . ILE A 1 121 ? 11.342 13.951 14.120 1.00 66.69 121 ILE A O 1
ATOM 990 N N . THR A 1 122 ? 9.428 14.978 13.566 1.00 69.25 122 THR A N 1
ATOM 991 C CA . THR A 1 122 ? 8.528 13.949 14.122 1.00 69.25 122 THR A CA 1
ATOM 992 C C . THR A 1 122 ? 8.377 12.716 13.212 1.00 69.25 122 THR A C 1
ATOM 994 O O . THR A 1 122 ? 7.837 11.695 13.625 1.00 69.25 122 THR A O 1
ATOM 997 N N . CYS A 1 123 ? 8.861 12.761 11.967 1.00 70.94 123 CYS A N 1
ATOM 998 C CA . CYS A 1 123 ? 8.707 11.656 11.014 1.00 70.94 123 CYS A CA 1
ATOM 999 C C . CYS A 1 123 ? 9.406 10.370 11.421 1.00 70.94 123 CYS A C 1
ATOM 1001 O O . CYS A 1 123 ? 8.889 9.294 11.137 1.00 70.94 123 CYS A O 1
ATOM 1003 N N . SER A 1 124 ? 10.600 10.460 12.008 1.00 73.75 124 SER A N 1
ATOM 1004 C CA . SER A 1 124 ? 11.380 9.263 12.327 1.00 73.75 124 SER A CA 1
ATOM 1005 C C . SER A 1 124 ? 10.650 8.391 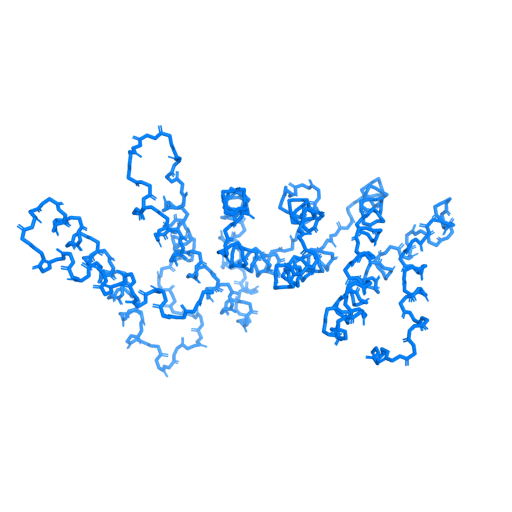13.346 1.00 73.75 124 SER A C 1
ATOM 1007 O O . SER A 1 124 ? 10.531 7.190 13.127 1.00 73.75 124 SER A O 1
ATOM 1009 N N . SER A 1 125 ? 10.084 8.994 14.396 1.00 78.19 125 SER A N 1
ATOM 1010 C CA . SER A 1 125 ? 9.233 8.283 15.354 1.00 78.19 125 SER A CA 1
ATOM 1011 C C . SER A 1 125 ? 7.933 7.807 14.713 1.00 78.19 125 SER A C 1
ATOM 1013 O O . SER A 1 125 ? 7.535 6.671 14.936 1.00 78.19 125 SER A O 1
ATOM 1015 N N . LEU A 1 126 ? 7.301 8.617 13.859 1.00 80.44 126 LEU A N 1
ATOM 1016 C CA . LEU A 1 126 ? 6.077 8.213 13.167 1.00 80.44 126 LEU A CA 1
ATOM 1017 C C . LEU A 1 126 ? 6.280 6.960 12.302 1.00 80.44 126 LEU A C 1
ATOM 1019 O O . LEU A 1 126 ? 5.446 6.062 12.343 1.00 80.44 126 LEU A O 1
ATOM 1023 N N . TYR A 1 127 ? 7.374 6.867 11.543 1.00 85.31 127 TYR A N 1
ATOM 1024 C CA . TYR A 1 127 ? 7.663 5.676 10.741 1.00 85.31 127 TYR A CA 1
ATOM 1025 C C . TYR A 1 127 ? 7.891 4.441 11.614 1.00 85.31 127 TYR A C 1
ATOM 1027 O O . TYR A 1 127 ? 7.326 3.392 11.317 1.00 85.31 127 TYR A O 1
ATOM 1035 N N . THR A 1 128 ? 8.647 4.560 12.707 1.00 84.94 128 THR A N 1
ATOM 1036 C CA . THR A 1 128 ? 8.795 3.459 13.673 1.00 84.94 128 THR A CA 1
ATOM 1037 C C . THR A 1 128 ? 7.435 3.013 14.209 1.00 84.94 128 THR A C 1
ATOM 1039 O O . THR A 1 128 ? 7.147 1.825 14.249 1.00 84.94 128 THR A O 1
ATOM 1042 N N . ASN A 1 129 ? 6.551 3.958 14.518 1.00 81.38 129 ASN A N 1
ATOM 1043 C CA . ASN A 1 129 ? 5.259 3.650 15.125 1.00 81.38 129 ASN A CA 1
ATOM 1044 C C . ASN A 1 129 ? 4.292 3.022 14.126 1.00 81.38 129 ASN A C 1
ATOM 1046 O O . ASN A 1 129 ? 3.596 2.070 14.456 1.00 81.38 129 ASN A O 1
ATOM 1050 N N . ILE A 1 130 ? 4.282 3.510 12.887 1.00 87.62 130 ILE A N 1
ATOM 1051 C CA . ILE A 1 130 ? 3.539 2.881 11.795 1.00 87.62 130 ILE A CA 1
ATOM 1052 C C . ILE A 1 130 ? 4.052 1.458 11.558 1.00 87.62 130 ILE A C 1
ATOM 1054 O O . ILE A 1 130 ? 3.251 0.552 11.364 1.00 87.62 130 ILE A O 1
ATO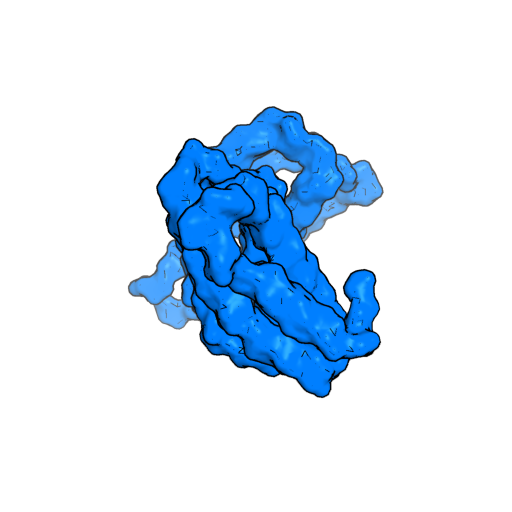M 1058 N N . TYR A 1 131 ? 5.369 1.247 11.575 1.00 90.75 131 TYR A N 1
ATOM 1059 C CA . TYR A 1 131 ? 5.948 -0.084 11.420 1.00 90.75 131 TYR A CA 1
ATOM 1060 C C . TYR A 1 131 ? 5.525 -1.031 12.549 1.00 90.75 131 TYR A C 1
ATOM 1062 O O . TYR A 1 131 ? 5.081 -2.146 12.274 1.00 90.75 131 TYR A O 1
ATOM 1070 N N . ASP A 1 132 ? 5.607 -0.575 13.800 1.00 85.00 132 ASP A N 1
ATOM 1071 C CA . ASP A 1 132 ? 5.171 -1.346 14.964 1.00 85.00 132 ASP A CA 1
ATOM 1072 C C . ASP A 1 132 ? 3.677 -1.695 14.853 1.00 85.00 132 ASP A C 1
ATOM 1074 O O . ASP A 1 132 ? 3.300 -2.851 15.039 1.00 85.00 132 ASP A O 1
ATOM 1078 N N . LEU A 1 133 ? 2.834 -0.736 14.450 1.00 84.44 133 LEU A N 1
ATOM 1079 C CA . LEU A 1 133 ? 1.409 -0.964 14.196 1.00 84.44 133 LEU A CA 1
ATOM 1080 C C . LEU A 1 133 ? 1.178 -1.995 13.081 1.00 84.44 133 LEU A C 1
ATOM 1082 O O . LEU A 1 133 ? 0.367 -2.897 13.251 1.00 84.44 133 LEU A O 1
ATOM 1086 N N . ILE A 1 134 ? 1.907 -1.923 11.964 1.00 91.81 134 ILE A N 1
ATOM 1087 C CA . ILE A 1 134 ? 1.809 -2.926 10.888 1.00 91.81 134 ILE A CA 1
ATOM 1088 C C . ILE A 1 134 ? 2.164 -4.323 11.411 1.00 91.81 134 ILE A C 1
ATOM 1090 O O . ILE A 1 134 ? 1.500 -5.294 11.053 1.00 91.81 134 ILE A O 1
ATOM 1094 N N . CYS A 1 135 ? 3.191 -4.432 12.257 1.00 89.00 135 CYS A N 1
ATOM 1095 C CA . CYS A 1 135 ? 3.587 -5.704 12.855 1.00 89.00 135 CYS A CA 1
ATOM 1096 C C . CYS A 1 135 ? 2.509 -6.261 13.795 1.00 89.00 135 CYS A C 1
ATOM 1098 O O . CYS A 1 135 ? 2.210 -7.452 13.731 1.00 89.00 135 CYS A O 1
ATOM 1100 N N . VAL A 1 136 ? 1.931 -5.414 14.652 1.00 84.56 136 VAL A N 1
ATOM 1101 C CA . VAL A 1 136 ? 0.912 -5.806 15.641 1.00 84.56 136 VAL A CA 1
ATOM 1102 C C . VAL A 1 136 ? -0.408 -6.182 14.968 1.00 84.56 136 VAL A C 1
ATOM 1104 O O . VAL A 1 136 ? -0.993 -7.210 15.291 1.00 84.56 136 VAL A O 1
ATOM 1107 N N . PHE A 1 137 ? -0.856 -5.384 14.001 1.00 85.25 137 PHE A N 1
ATOM 1108 C CA . PHE A 1 137 ? -2.160 -5.527 13.349 1.00 85.25 137 PHE A CA 1
ATOM 1109 C C . PHE A 1 137 ? -2.087 -6.319 12.038 1.00 85.25 137 PHE A C 1
ATOM 1111 O O . PHE A 1 137 ? -2.974 -6.203 11.201 1.00 85.25 137 PHE A O 1
ATOM 1118 N N . ARG A 1 138 ? -1.043 -7.130 11.823 1.00 91.81 138 ARG A N 1
ATOM 1119 C CA . ARG A 1 138 ? -0.791 -7.802 10.535 1.00 91.81 138 ARG A CA 1
ATOM 1120 C C . ARG A 1 138 ? -1.954 -8.670 10.038 1.00 91.81 138 ARG A C 1
ATOM 1122 O O . ARG A 1 138 ? -2.154 -8.791 8.833 1.00 91.81 138 ARG A O 1
ATOM 1129 N N . GLU A 1 139 ? -2.685 -9.292 10.954 1.00 89.00 139 GLU A N 1
ATOM 1130 C CA . GLU A 1 139 ? -3.828 -10.166 10.652 1.00 89.00 139 GLU A CA 1
ATOM 1131 C C . GLU A 1 139 ? -5.176 -9.482 10.932 1.00 89.00 139 GLU A C 1
ATOM 1133 O O . GLU A 1 139 ? -6.234 -10.079 10.740 1.00 89.00 139 GLU A O 1
ATOM 1138 N N . ASP A 1 140 ? -5.150 -8.225 11.377 1.00 89.19 140 ASP A N 1
ATOM 1139 C CA . ASP A 1 140 ? -6.336 -7.484 11.783 1.00 89.19 140 ASP A CA 1
ATOM 1140 C C . ASP A 1 140 ? -6.932 -6.700 10.594 1.00 89.19 140 ASP A C 1
ATOM 1142 O O . ASP A 1 140 ? -6.187 -6.071 9.832 1.00 89.19 140 ASP A O 1
ATOM 1146 N N . PRO A 1 141 ? -8.269 -6.658 10.420 1.00 87.44 141 PRO A N 1
ATOM 1147 C CA . PRO A 1 141 ? -8.920 -5.831 9.398 1.00 87.44 141 PRO A CA 1
ATOM 1148 C C . PRO A 1 141 ? -8.540 -4.340 9.444 1.00 87.44 141 PRO A C 1
ATOM 1150 O O . PRO A 1 141 ? -8.658 -3.637 8.435 1.00 87.44 141 PRO A O 1
ATOM 1153 N N . PHE A 1 142 ? -8.090 -3.847 10.599 1.00 86.12 142 PHE A N 1
ATOM 1154 C CA . PHE A 1 142 ? -7.616 -2.487 10.813 1.00 86.12 142 PHE A CA 1
ATOM 1155 C C . PHE A 1 142 ? -6.293 -2.172 10.101 1.00 86.12 142 PHE A C 1
ATOM 1157 O O . PHE A 1 142 ? -5.979 -1.002 9.870 1.00 86.12 142 PHE A O 1
ATOM 1164 N N . LEU A 1 143 ? -5.551 -3.192 9.656 1.00 91.44 143 LEU A N 1
ATOM 1165 C CA . LEU A 1 143 ? -4.318 -3.025 8.888 1.00 91.44 143 LEU A CA 1
ATOM 1166 C C . LEU A 1 143 ? -4.491 -2.086 7.690 1.00 91.44 143 LEU A C 1
ATOM 1168 O O . LEU A 1 143 ? -3.616 -1.267 7.418 1.00 91.44 143 LEU A O 1
ATOM 1172 N N . ASN A 1 144 ? -5.634 -2.155 7.002 1.00 92.25 144 ASN A N 1
ATOM 1173 C CA . ASN A 1 144 ? -5.920 -1.300 5.849 1.00 92.25 144 ASN A CA 1
ATOM 1174 C C . ASN A 1 144 ? -5.843 0.195 6.190 1.00 92.25 144 ASN A C 1
ATOM 1176 O O . ASN A 1 144 ? -5.377 0.987 5.370 1.00 92.25 144 ASN A O 1
ATOM 1180 N N . GLU A 1 145 ? -6.249 0.574 7.401 1.00 88.44 145 GLU A N 1
ATOM 1181 C CA . GLU A 1 145 ? -6.202 1.960 7.860 1.00 88.44 145 GLU A CA 1
ATOM 1182 C C . GLU A 1 145 ? -4.779 2.401 8.181 1.00 88.44 145 GLU A C 1
ATOM 1184 O O . GLU A 1 145 ? -4.354 3.483 7.773 1.00 88.44 145 GLU A O 1
ATOM 1189 N N . ILE A 1 146 ? -4.002 1.530 8.824 1.00 88.50 146 ILE A N 1
ATOM 1190 C CA . ILE A 1 146 ? -2.587 1.779 9.125 1.00 88.50 146 ILE A CA 1
ATOM 1191 C C . ILE A 1 146 ? -1.785 1.940 7.825 1.00 88.50 146 ILE A C 1
ATOM 1193 O O . ILE A 1 146 ? -0.986 2.871 7.682 1.00 88.50 146 ILE A O 1
ATOM 1197 N N . LEU A 1 147 ? -2.030 1.070 6.843 1.00 94.75 147 LEU A N 1
ATOM 1198 C CA . LEU A 1 147 ? -1.410 1.154 5.522 1.00 94.75 147 LEU A CA 1
ATOM 1199 C C . LEU A 1 147 ? -1.797 2.446 4.795 1.00 94.75 147 LEU A C 1
ATOM 1201 O O . LEU A 1 147 ? -0.964 3.055 4.119 1.00 94.75 147 LEU A O 1
ATOM 1205 N N . GLU A 1 148 ? -3.037 2.905 4.953 1.00 91.94 148 GLU A N 1
ATOM 1206 C CA . GLU A 1 148 ? -3.478 4.159 4.356 1.00 91.94 148 GLU A CA 1
ATOM 1207 C C . GLU A 1 148 ? -2.827 5.383 5.007 1.00 91.94 148 GLU A C 1
ATOM 1209 O O . GLU A 1 148 ? -2.374 6.280 4.287 1.00 91.94 148 GLU A O 1
ATOM 1214 N N . VAL A 1 149 ? -2.694 5.392 6.338 1.00 89.06 149 VAL A N 1
ATOM 1215 C CA . VAL A 1 149 ? -1.918 6.406 7.068 1.00 89.06 149 VAL A CA 1
ATOM 1216 C C . VAL A 1 149 ? -0.500 6.461 6.520 1.00 89.06 149 VAL A C 1
ATOM 1218 O O . VAL A 1 149 ? -0.058 7.523 6.077 1.00 89.06 149 VAL A O 1
ATOM 1221 N N . TRP A 1 150 ? 0.179 5.313 6.442 1.00 92.69 150 TRP A N 1
ATOM 1222 C CA . TRP A 1 150 ? 1.524 5.238 5.882 1.00 92.69 150 TRP A CA 1
ATOM 1223 C C . TRP A 1 150 ? 1.595 5.786 4.459 1.00 92.69 150 TRP A C 1
ATOM 1225 O O . TRP A 1 150 ? 2.489 6.567 4.133 1.00 92.69 150 TRP A O 1
ATOM 1235 N N . ARG A 1 151 ? 0.644 5.419 3.597 1.00 93.25 151 ARG A N 1
ATOM 1236 C CA . ARG A 1 151 ? 0.616 5.879 2.208 1.00 93.25 151 ARG A CA 1
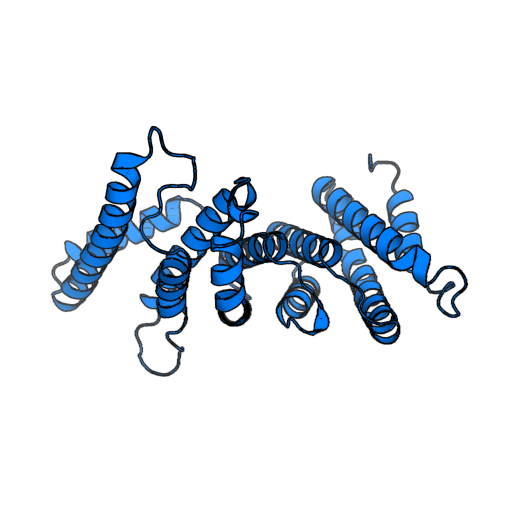ATOM 1237 C C . ARG A 1 151 ? 0.488 7.397 2.120 1.00 93.25 151 ARG A C 1
ATOM 1239 O O . ARG A 1 151 ? 1.128 8.018 1.270 1.00 93.25 151 ARG A O 1
ATOM 1246 N N . LEU A 1 152 ? -0.356 8.001 2.952 1.00 88.94 152 LEU A N 1
ATOM 1247 C CA . LEU A 1 152 ? -0.518 9.453 3.006 1.00 88.94 152 LEU A CA 1
ATOM 1248 C C . LEU A 1 152 ? 0.751 10.120 3.547 1.00 88.94 152 LEU A C 1
ATOM 1250 O O . LEU A 1 152 ? 1.250 11.059 2.924 1.00 88.94 152 LEU A O 1
ATOM 1254 N N . THR A 1 153 ? 1.327 9.574 4.621 1.00 86.38 153 THR A N 1
ATOM 1255 C CA . THR A 1 153 ? 2.626 9.983 5.168 1.00 86.38 153 THR A CA 1
ATOM 1256 C C . THR A 1 153 ? 3.705 9.954 4.079 1.00 86.38 153 THR A C 1
ATOM 1258 O O . THR A 1 153 ? 4.316 10.982 3.806 1.00 86.38 153 THR A O 1
ATOM 1261 N N . ALA A 1 154 ? 3.867 8.850 3.349 1.00 88.31 154 ALA A N 1
ATOM 1262 C CA . ALA A 1 154 ? 4.850 8.702 2.273 1.00 88.31 154 ALA A CA 1
ATOM 1263 C C . ALA A 1 154 ? 4.680 9.719 1.126 1.00 88.31 154 ALA A C 1
ATOM 1265 O O . ALA A 1 154 ? 5.641 10.058 0.442 1.00 88.31 154 ALA A O 1
ATOM 1266 N N . ARG A 1 155 ? 3.464 10.232 0.891 1.00 85.56 155 ARG A N 1
ATOM 1267 C CA . ARG A 1 155 ? 3.224 11.287 -0.115 1.00 85.56 155 ARG A CA 1
ATOM 1268 C C . ARG A 1 155 ? 3.619 12.674 0.375 1.00 85.56 155 ARG A C 1
ATOM 1270 O O . ARG A 1 155 ? 3.996 13.515 -0.439 1.00 85.56 155 ARG A O 1
ATOM 1277 N N . ILE A 1 156 ? 3.472 12.926 1.671 1.00 81.56 156 ILE A N 1
ATOM 1278 C CA . ILE A 1 156 ? 3.863 14.189 2.306 1.00 81.56 156 ILE A CA 1
ATOM 1279 C C . ILE A 1 156 ? 5.388 14.213 2.479 1.00 81.56 156 ILE A C 1
ATOM 1281 O O . ILE A 1 156 ? 6.046 15.221 2.203 1.00 81.56 156 ILE A O 1
ATOM 1285 N N . TYR A 1 157 ? 5.961 13.073 2.860 1.00 78.75 157 TYR A N 1
ATOM 1286 C CA . TYR A 1 157 ? 7.379 12.892 3.124 1.00 78.75 157 TYR A CA 1
ATOM 1287 C C . TYR A 1 157 ? 7.989 11.960 2.096 1.00 78.75 157 TYR A C 1
ATOM 1289 O O . TYR A 1 157 ? 7.812 10.747 2.158 1.00 78.75 157 TYR A O 1
ATOM 1297 N N . ARG A 1 158 ? 8.756 12.535 1.168 1.00 76.25 158 ARG A N 1
ATOM 1298 C CA . ARG A 1 158 ? 9.518 11.748 0.199 1.00 76.25 158 ARG A CA 1
ATOM 1299 C C . ARG A 1 158 ? 10.356 10.698 0.924 1.00 76.25 158 ARG A C 1
ATOM 1301 O O . ARG A 1 158 ? 11.189 11.046 1.764 1.00 76.25 158 ARG A O 1
ATOM 1308 N N . ILE A 1 159 ? 10.134 9.436 0.576 1.00 75.06 159 ILE A N 1
ATOM 1309 C CA . ILE A 1 159 ? 10.953 8.320 1.034 1.00 75.06 159 ILE A CA 1
ATOM 1310 C C . ILE A 1 159 ? 12.284 8.430 0.295 1.00 75.06 159 ILE A C 1
ATOM 1312 O O . ILE A 1 159 ? 12.335 8.208 -0.912 1.00 75.06 159 ILE A O 1
ATOM 1316 N N . LYS A 1 160 ? 13.349 8.813 1.007 1.00 69.44 160 LYS A N 1
ATOM 1317 C CA . LYS A 1 160 ? 14.685 8.913 0.404 1.00 69.44 160 LYS A CA 1
ATOM 1318 C C . LYS A 1 160 ? 15.143 7.553 -0.108 1.00 69.44 160 LYS A C 1
ATOM 1320 O O . LYS A 1 160 ? 15.475 7.427 -1.277 1.00 69.44 160 LYS A O 1
ATOM 1325 N N . ASN A 1 161 ? 15.032 6.532 0.738 1.00 68.62 161 ASN A N 1
ATOM 1326 C CA . ASN A 1 161 ? 15.429 5.172 0.417 1.00 68.62 161 ASN A CA 1
ATOM 1327 C C . ASN A 1 161 ? 14.388 4.174 0.942 1.00 68.62 161 ASN A C 1
ATOM 1329 O O . ASN A 1 161 ? 14.046 4.168 2.125 1.00 68.62 161 ASN A O 1
ATOM 1333 N N . VAL A 1 162 ? 13.868 3.332 0.050 1.00 67.50 162 VAL A N 1
ATOM 1334 C CA . VAL A 1 162 ? 12.871 2.303 0.389 1.00 67.50 162 VAL A CA 1
ATOM 1335 C C . VAL A 1 162 ? 13.459 1.226 1.281 1.00 67.50 162 VAL A C 1
ATOM 1337 O O . VAL A 1 162 ? 12.736 0.701 2.115 1.00 67.50 162 VAL A O 1
ATOM 1340 N N . PHE A 1 163 ? 14.754 0.942 1.151 1.00 68.00 163 PHE A N 1
ATOM 1341 C CA . PHE A 1 163 ? 15.428 -0.064 1.966 1.00 68.00 163 PHE A CA 1
ATOM 1342 C C . PHE A 1 163 ? 15.844 0.435 3.345 1.00 68.00 163 PHE A C 1
ATOM 1344 O O . PHE A 1 163 ? 16.039 -0.373 4.246 1.00 68.00 163 PHE A O 1
ATOM 1351 N N . GLU A 1 164 ? 15.939 1.750 3.542 1.00 75.75 164 GLU A N 1
ATOM 1352 C CA . GLU A 1 164 ? 16.124 2.312 4.886 1.00 75.75 164 GLU A CA 1
ATOM 1353 C C . GLU A 1 164 ? 14.835 2.235 5.712 1.00 75.75 164 GLU A C 1
ATOM 1355 O O . GLU A 1 164 ? 14.879 2.290 6.940 1.00 75.75 164 GLU A O 1
ATOM 1360 N N . SER A 1 165 ? 13.681 2.079 5.056 1.00 79.75 165 SER A N 1
ATOM 1361 C CA . SER A 1 165 ? 12.403 1.887 5.727 1.00 79.75 165 SER A CA 1
ATOM 1362 C C . SER A 1 165 ? 12.038 0.405 5.768 1.00 79.75 165 SER A C 1
ATOM 1364 O O . SER A 1 165 ? 11.931 -0.263 4.745 1.00 79.75 165 SER A O 1
ATOM 1366 N N . GLN A 1 166 ? 11.763 -0.117 6.962 1.00 90.06 166 GLN A N 1
ATOM 1367 C CA . GLN A 1 166 ? 11.264 -1.489 7.118 1.00 90.06 166 GLN A CA 1
ATOM 1368 C C . GLN A 1 166 ? 9.807 -1.640 6.638 1.00 90.06 166 GLN A C 1
ATOM 1370 O O . GLN A 1 166 ? 9.329 -2.754 6.414 1.00 90.06 166 GLN A O 1
ATOM 1375 N N . ILE A 1 167 ? 9.092 -0.526 6.438 1.00 92.06 167 ILE A N 1
ATOM 1376 C CA . ILE A 1 167 ? 7.664 -0.537 6.112 1.00 92.06 167 ILE A CA 1
ATOM 1377 C C . ILE A 1 167 ? 7.392 -1.042 4.691 1.00 92.06 167 ILE A C 1
ATOM 1379 O O . ILE A 1 167 ? 6.632 -1.998 4.576 1.00 92.06 167 ILE A O 1
ATOM 1383 N N . PRO A 1 168 ? 7.989 -0.503 3.603 1.00 92.06 168 PRO A N 1
ATOM 1384 C CA . PRO A 1 168 ? 7.775 -1.056 2.265 1.00 92.06 168 PRO A CA 1
ATOM 1385 C C . PRO A 1 168 ? 8.061 -2.554 2.176 1.00 92.06 168 PRO A C 1
ATOM 1387 O O . PRO A 1 168 ? 7.290 -3.275 1.551 1.00 92.06 168 PRO A O 1
ATOM 1390 N N . MET A 1 169 ? 9.125 -3.025 2.836 1.00 92.56 169 MET A N 1
ATOM 1391 C CA . MET A 1 169 ? 9.458 -4.447 2.872 1.00 92.56 169 MET A CA 1
ATOM 1392 C C . MET A 1 169 ? 8.381 -5.256 3.594 1.00 92.56 169 MET A C 1
ATOM 1394 O O . MET A 1 169 ? 7.933 -6.270 3.073 1.00 92.56 169 MET A O 1
ATOM 1398 N N . SER A 1 170 ? 7.871 -4.754 4.720 1.00 95.50 170 SER A N 1
ATOM 1399 C CA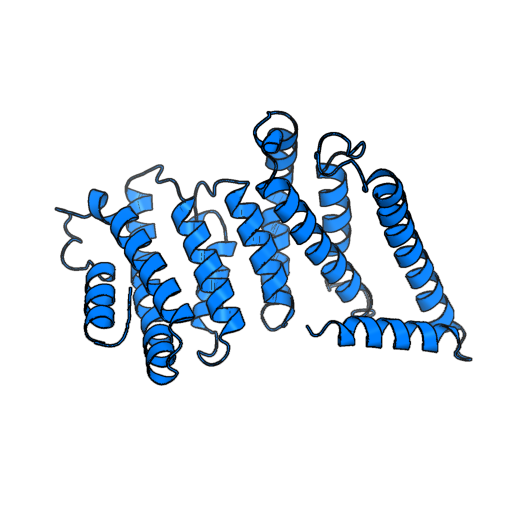 . SER A 1 170 ? 6.751 -5.388 5.427 1.00 95.50 170 SER A CA 1
ATOM 1400 C C . SER A 1 170 ? 5.482 -5.434 4.586 1.00 95.50 170 SER A C 1
ATOM 1402 O O . SER A 1 170 ? 4.777 -6.434 4.600 1.00 95.50 170 SER A O 1
ATOM 1404 N N . ILE A 1 171 ? 5.197 -4.382 3.815 1.00 95.94 171 ILE A N 1
ATOM 1405 C CA . ILE A 1 171 ? 4.038 -4.333 2.915 1.00 95.94 171 ILE A CA 1
ATOM 1406 C C . ILE A 1 171 ? 4.190 -5.350 1.779 1.00 95.94 171 ILE A C 1
ATOM 1408 O O . ILE A 1 171 ? 3.215 -6.012 1.425 1.00 95.94 171 ILE A O 1
ATOM 1412 N N . ILE A 1 172 ? 5.397 -5.494 1.223 1.00 95.44 172 ILE A N 1
ATOM 1413 C CA . ILE A 1 172 ? 5.714 -6.530 0.231 1.00 95.44 172 ILE A CA 1
ATOM 1414 C C . ILE A 1 172 ? 5.526 -7.920 0.843 1.00 95.44 172 ILE A C 1
ATOM 1416 O O . ILE A 1 172 ? 4.887 -8.772 0.231 1.00 95.44 172 ILE A O 1
ATOM 1420 N N . ASP A 1 173 ? 6.016 -8.146 2.059 1.00 96.06 173 ASP A N 1
ATOM 1421 C CA . ASP A 1 173 ? 5.888 -9.438 2.731 1.00 96.06 173 ASP A CA 1
ATOM 1422 C C . ASP A 1 173 ? 4.435 -9.764 3.091 1.00 96.06 173 ASP A C 1
ATOM 1424 O O . ASP A 1 173 ? 4.008 -10.902 2.908 1.00 96.06 173 ASP A O 1
ATOM 1428 N N . ILE A 1 174 ? 3.644 -8.775 3.524 1.00 96.81 174 ILE A N 1
ATOM 1429 C CA . ILE A 1 174 ? 2.192 -8.915 3.694 1.00 96.81 174 ILE A CA 1
ATOM 1430 C C . ILE A 1 174 ? 1.558 -9.317 2.368 1.00 96.81 174 ILE A C 1
ATOM 1432 O O . ILE A 1 174 ? 0.833 -10.307 2.325 1.00 96.81 174 ILE A O 1
ATOM 1436 N N . LEU A 1 175 ? 1.871 -8.610 1.278 1.00 96.56 175 LEU A N 1
ATOM 1437 C CA . LEU A 1 175 ? 1.318 -8.905 -0.040 1.00 96.56 175 LEU A CA 1
ATOM 1438 C C . LEU A 1 175 ? 1.695 -10.311 -0.527 1.00 96.56 175 LEU A C 1
ATOM 1440 O O . LEU A 1 175 ? 0.859 -10.963 -1.140 1.00 96.56 175 LEU A O 1
ATOM 1444 N N . ARG A 1 176 ? 2.905 -10.804 -0.232 1.00 96.19 176 ARG A N 1
ATOM 1445 C CA . ARG A 1 176 ? 3.366 -12.171 -0.555 1.00 96.19 176 ARG A CA 1
ATOM 1446 C C . ARG A 1 176 ? 2.659 -13.259 0.245 1.00 96.19 176 ARG A C 1
ATOM 1448 O O . ARG A 1 176 ? 2.436 -14.357 -0.265 1.00 96.19 176 ARG A O 1
ATOM 1455 N N . THR A 1 177 ? 2.312 -12.978 1.495 1.00 96.25 177 THR A N 1
ATOM 1456 C CA . THR A 1 177 ? 1.588 -13.932 2.347 1.00 96.25 177 THR A CA 1
ATOM 1457 C C . THR A 1 177 ? 0.074 -13.815 2.218 1.00 96.25 177 THR A C 1
ATOM 1459 O O . THR A 1 177 ? -0.628 -14.726 2.639 1.00 96.25 177 THR A O 1
ATOM 1462 N N . ASN A 1 178 ? -0.433 -12.721 1.639 1.00 96.44 178 ASN A N 1
ATOM 1463 C CA . ASN A 1 178 ? -1.865 -12.472 1.528 1.00 96.44 178 ASN A CA 1
ATOM 1464 C C . ASN A 1 178 ? -2.550 -13.495 0.617 1.00 96.44 178 ASN A C 1
ATOM 1466 O O . ASN A 1 178 ? -1.992 -13.893 -0.411 1.00 96.44 178 ASN A O 1
ATOM 1470 N N . ASP A 1 179 ? -3.775 -13.861 0.982 1.00 95.88 179 ASP A N 1
ATOM 1471 C CA . ASP A 1 179 ? -4.673 -14.616 0.117 1.00 95.88 179 ASP A CA 1
ATOM 1472 C C . ASP A 1 179 ? -5.089 -13.736 -1.074 1.00 95.88 179 ASP A C 1
ATOM 1474 O O . ASP A 1 179 ? -5.444 -12.567 -0.902 1.00 95.88 179 ASP A O 1
ATOM 1478 N N . VAL A 1 180 ? -5.050 -14.296 -2.285 1.00 95.62 180 VAL A N 1
ATOM 1479 C CA . VAL A 1 180 ? -5.495 -13.609 -3.507 1.00 95.62 180 VAL A CA 1
ATOM 1480 C C . VAL A 1 180 ? -6.978 -13.239 -3.451 1.00 95.62 180 VAL A C 1
ATOM 1482 O O . VAL A 1 180 ? -7.378 -12.260 -4.077 1.00 95.62 180 VAL A O 1
ATOM 1485 N N . GLU A 1 181 ? -7.772 -13.958 -2.653 1.00 95.31 181 GLU A N 1
ATOM 1486 C CA . GLU A 1 181 ? -9.187 -13.652 -2.426 1.00 95.31 181 GLU A CA 1
ATOM 1487 C C . GLU A 1 181 ? -9.400 -12.437 -1.508 1.00 95.31 181 GLU A C 1
ATOM 1489 O O . GLU A 1 181 ? -10.448 -11.789 -1.564 1.00 95.31 181 GLU A O 1
ATOM 1494 N N . ASN A 1 182 ? -8.404 -12.053 -0.700 1.00 95.56 182 ASN A N 1
ATOM 1495 C CA . ASN A 1 182 ? -8.464 -10.833 0.105 1.00 95.56 182 ASN A CA 1
ATOM 1496 C C . ASN A 1 182 ? -8.080 -9.612 -0.747 1.00 95.56 182 ASN A C 1
ATOM 1498 O O . ASN A 1 182 ? -6.963 -9.074 -0.688 1.00 95.56 182 ASN A O 1
ATOM 1502 N N . ARG A 1 183 ? -9.031 -9.197 -1.585 1.00 94.38 183 ARG A N 1
ATOM 1503 C CA . ARG A 1 183 ? -8.844 -8.144 -2.589 1.00 94.38 183 ARG A CA 1
ATOM 1504 C C . ARG A 1 183 ? -8.573 -6.777 -1.981 1.00 94.38 183 ARG A C 1
ATOM 1506 O O . ARG A 1 183 ? -7.708 -6.064 -2.485 1.00 94.38 183 ARG A O 1
ATOM 1513 N N . ASP A 1 184 ? -9.262 -6.427 -0.898 1.00 94.81 184 ASP A N 1
ATOM 1514 C CA . ASP A 1 184 ? -9.127 -5.115 -0.259 1.00 94.81 184 ASP A CA 1
ATOM 1515 C C . ASP A 1 184 ? -7.698 -4.895 0.241 1.00 94.81 184 ASP A C 1
ATOM 1517 O O . ASP A 1 184 ? -7.066 -3.890 -0.100 1.00 94.81 184 ASP A O 1
ATOM 1521 N N . LEU A 1 185 ? -7.149 -5.874 0.969 1.00 95.69 185 LEU A N 1
ATOM 1522 C CA . LEU A 1 185 ? -5.773 -5.802 1.452 1.00 95.69 185 LEU A CA 1
ATOM 1523 C C . LEU A 1 185 ? -4.774 -5.789 0.288 1.00 95.69 185 LEU A C 1
ATOM 1525 O O . LEU A 1 185 ? -3.860 -4.962 0.268 1.00 95.69 185 LEU A O 1
ATOM 1529 N N . SER A 1 186 ? -4.986 -6.627 -0.733 1.00 96.19 186 SER A N 1
ATOM 1530 C CA . SER A 1 186 ? -4.149 -6.641 -1.944 1.00 96.19 186 SER A CA 1
ATOM 1531 C C . SER A 1 186 ? -4.112 -5.270 -2.619 1.00 96.19 186 SER A C 1
ATOM 1533 O O . SER A 1 186 ? -3.040 -4.746 -2.933 1.00 96.19 186 SER A O 1
ATOM 1535 N N . TYR A 1 187 ? -5.278 -4.647 -2.796 1.00 96.62 187 TYR A N 1
ATOM 1536 C CA . TYR A 1 187 ? -5.412 -3.337 -3.417 1.00 96.62 187 TYR A CA 1
ATOM 1537 C C . TYR A 1 187 ? -4.688 -2.256 -2.610 1.00 96.62 187 TYR A C 1
ATOM 1539 O O . TYR A 1 187 ? -3.937 -1.453 -3.176 1.00 96.62 187 TYR A O 1
ATOM 1547 N N . VAL A 1 188 ? -4.863 -2.245 -1.285 1.00 96.12 188 VAL A N 1
ATOM 1548 C CA . VAL A 1 188 ? -4.196 -1.287 -0.395 1.00 96.12 188 VAL A CA 1
ATOM 1549 C C . VAL A 1 188 ? -2.678 -1.479 -0.424 1.00 96.12 188 VAL A C 1
ATOM 1551 O O . VAL A 1 188 ? -1.960 -0.496 -0.628 1.00 96.12 188 VAL A O 1
ATOM 1554 N N . CYS A 1 189 ? -2.174 -2.712 -0.324 1.00 97.50 189 CYS A N 1
ATOM 1555 C CA . CYS A 1 189 ? -0.745 -3.026 -0.405 1.00 97.50 189 CYS A CA 1
ATOM 1556 C C . CYS A 1 189 ? -0.127 -2.596 -1.744 1.00 97.50 189 CYS A C 1
ATOM 1558 O O . CYS A 1 189 ? 0.885 -1.893 -1.765 1.00 97.50 189 CYS A O 1
ATOM 1560 N N . ILE A 1 190 ? -0.748 -2.937 -2.877 1.00 97.06 190 ILE A N 1
ATOM 1561 C CA . ILE A 1 190 ? -0.249 -2.555 -4.209 1.00 97.06 190 ILE A CA 1
ATOM 1562 C C . ILE A 1 190 ? -0.262 -1.027 -4.364 1.00 97.06 190 ILE A C 1
ATOM 1564 O O . ILE A 1 190 ? 0.688 -0.433 -4.887 1.00 97.06 190 ILE A O 1
ATOM 1568 N N . ARG A 1 191 ? -1.307 -0.352 -3.866 1.00 96.56 191 ARG A N 1
ATOM 1569 C CA . ARG A 1 191 ? -1.399 1.116 -3.870 1.00 96.56 191 ARG A CA 1
ATOM 1570 C C . ARG A 1 191 ? -0.294 1.748 -3.025 1.00 96.56 191 ARG A C 1
ATOM 1572 O O . ARG A 1 191 ? 0.285 2.753 -3.441 1.00 96.56 191 ARG A O 1
ATOM 1579 N N . CYS A 1 192 ? 0.008 1.150 -1.879 1.00 95.56 192 CYS A N 1
ATOM 1580 C CA . CYS A 1 192 ? 1.101 1.532 -1.001 1.00 95.56 192 CYS A CA 1
ATOM 1581 C C . CYS A 1 192 ? 2.462 1.401 -1.699 1.00 95.56 192 CYS A C 1
ATOM 1583 O O . CYS A 1 192 ? 3.197 2.385 -1.800 1.00 95.56 192 CYS A O 1
ATOM 1585 N N . ILE A 1 193 ? 2.762 0.238 -2.278 1.00 95.06 193 ILE A N 1
ATOM 1586 C CA . ILE A 1 193 ? 4.019 -0.010 -2.998 1.00 95.06 193 ILE A CA 1
ATOM 1587 C C . ILE A 1 193 ? 4.184 0.959 -4.175 1.00 95.06 193 ILE A C 1
ATOM 1589 O O . ILE A 1 193 ? 5.239 1.570 -4.350 1.00 95.06 193 ILE A O 1
ATOM 1593 N N . LYS A 1 194 ? 3.116 1.188 -4.947 1.00 94.75 194 LYS A N 1
ATOM 1594 C CA . LYS A 1 194 ? 3.106 2.173 -6.037 1.00 94.75 194 LYS A CA 1
ATOM 1595 C C . LYS A 1 194 ? 3.435 3.586 -5.550 1.00 94.75 194 LYS A C 1
ATOM 1597 O O . LYS A 1 194 ? 4.135 4.327 -6.246 1.00 94.75 194 LYS A O 1
ATOM 1602 N N . THR A 1 195 ? 2.912 3.981 -4.388 1.00 93.25 195 THR A N 1
ATOM 1603 C CA . THR A 1 195 ? 3.270 5.250 -3.746 1.00 93.25 195 THR A CA 1
ATOM 1604 C C . THR A 1 195 ? 4.740 5.259 -3.338 1.00 93.25 195 THR A C 1
ATOM 1606 O O . THR A 1 195 ? 5.411 6.237 -3.648 1.00 93.25 195 THR A O 1
ATOM 1609 N N . ALA A 1 196 ? 5.261 4.173 -2.760 1.00 91.56 196 ALA A N 1
ATOM 1610 C CA . ALA A 1 196 ? 6.683 4.047 -2.438 1.00 91.56 196 ALA A CA 1
ATOM 1611 C C . ALA A 1 196 ? 7.549 4.309 -3.678 1.00 91.56 196 ALA A C 1
ATOM 1613 O O . ALA A 1 196 ? 8.324 5.259 -3.684 1.00 91.56 196 ALA A O 1
ATOM 1614 N N . ILE A 1 197 ? 7.319 3.556 -4.764 1.00 90.62 197 ILE A N 1
ATOM 1615 C CA . ILE A 1 197 ? 8.057 3.633 -6.043 1.00 90.62 197 ILE A CA 1
ATOM 1616 C C . ILE A 1 197 ? 8.036 5.036 -6.647 1.00 90.62 197 ILE A C 1
ATOM 1618 O O . ILE A 1 197 ? 9.013 5.495 -7.243 1.00 90.62 197 ILE A O 1
ATOM 1622 N N . LYS A 1 198 ? 6.910 5.742 -6.506 1.00 90.19 198 LYS A N 1
ATOM 1623 C CA . LYS A 1 198 ? 6.796 7.123 -6.968 1.00 90.19 198 LYS A CA 1
ATOM 1624 C C . LYS A 1 198 ? 7.775 8.055 -6.254 1.00 90.19 198 LYS A C 1
ATOM 1626 O O . LYS A 1 198 ? 8.301 8.945 -6.919 1.00 90.19 198 LYS A O 1
ATOM 1631 N N . GLU A 1 199 ? 7.953 7.879 -4.953 1.00 86.62 199 GLU A N 1
ATOM 1632 C CA . GLU A 1 199 ? 8.661 8.832 -4.099 1.00 86.62 199 GLU A CA 1
ATOM 1633 C C . GLU A 1 199 ? 10.144 8.478 -3.895 1.00 86.62 199 GLU A C 1
ATOM 1635 O O . GLU A 1 199 ? 10.898 9.352 -3.477 1.00 86.62 199 GLU A O 1
ATOM 1640 N N . ILE A 1 200 ? 10.571 7.260 -4.265 1.00 83.75 200 ILE A N 1
ATOM 1641 C CA . ILE A 1 200 ? 11.981 6.822 -4.243 1.00 83.75 200 ILE A CA 1
ATOM 1642 C C . ILE A 1 200 ? 12.874 7.800 -5.001 1.00 83.75 200 ILE A C 1
ATOM 1644 O O . ILE A 1 200 ? 12.585 8.155 -6.153 1.00 83.75 200 ILE A O 1
ATOM 1648 N N . GLN A 1 201 ? 14.011 8.144 -4.409 1.00 81.06 201 GLN A N 1
ATOM 1649 C CA . GLN A 1 201 ? 15.127 8.778 -5.101 1.00 81.06 201 GLN A CA 1
ATOM 1650 C C . GLN A 1 201 ? 16.311 7.804 -5.141 1.00 81.06 201 GLN A C 1
ATOM 1652 O O . GLN A 1 201 ? 16.508 7.022 -4.217 1.00 81.06 201 GLN A O 1
ATOM 1657 N N . PHE A 1 202 ? 17.043 7.788 -6.253 1.00 77.94 202 PHE A N 1
ATOM 1658 C CA . PHE A 1 202 ? 18.246 6.973 -6.381 1.00 77.94 202 PHE A CA 1
ATOM 1659 C C . PHE A 1 202 ? 19.445 7.860 -6.074 1.00 77.94 202 PHE A C 1
ATOM 1661 O O . PHE A 1 202 ? 19.763 8.754 -6.859 1.00 77.94 202 PHE A O 1
ATOM 1668 N N . ASP A 1 203 ? 20.071 7.629 -4.923 1.00 76.44 203 ASP A N 1
ATOM 1669 C CA . ASP A 1 203 ? 21.221 8.419 -4.480 1.00 76.44 203 ASP A CA 1
ATOM 1670 C C . ASP A 1 203 ? 22.555 7.819 -4.975 1.00 76.44 203 ASP A C 1
ATOM 1672 O O . ASP A 1 203 ? 23.545 8.542 -5.101 1.00 76.44 203 ASP A O 1
ATOM 1676 N N . SER A 1 204 ? 22.597 6.519 -5.312 1.00 77.56 204 SER A N 1
ATOM 1677 C CA . SER A 1 204 ? 23.791 5.845 -5.842 1.00 77.56 204 SER A CA 1
ATOM 1678 C C . SER A 1 204 ? 23.468 4.644 -6.750 1.00 77.56 204 SER A C 1
ATOM 1680 O O . SER A 1 204 ? 22.413 4.030 -6.622 1.00 77.56 204 SER A O 1
ATOM 1682 N N . TYR A 1 205 ? 24.385 4.279 -7.659 1.00 73.81 205 TYR A N 1
ATOM 1683 C CA . TYR A 1 205 ? 24.211 3.154 -8.598 1.00 73.81 205 TYR A CA 1
ATOM 1684 C C . TYR A 1 205 ? 24.059 1.771 -7.919 1.00 73.81 205 TYR A C 1
ATOM 1686 O O . TYR A 1 205 ? 23.160 1.030 -8.315 1.00 73.81 205 TYR A O 1
ATOM 1694 N N . PRO A 1 206 ? 24.843 1.405 -6.878 1.00 77.56 206 PRO A N 1
ATOM 1695 C CA . PRO A 1 206 ? 24.629 0.149 -6.147 1.00 77.56 206 PRO A CA 1
ATOM 1696 C C . PRO A 1 206 ? 23.220 0.015 -5.549 1.00 77.56 206 PRO A C 1
ATOM 1698 O O . PRO A 1 206 ? 22.662 -1.084 -5.512 1.00 77.56 206 PRO A O 1
ATOM 1701 N N . ASP A 1 207 ? 22.617 1.132 -5.131 1.00 80.06 207 ASP A N 1
ATOM 1702 C CA . ASP A 1 207 ? 21.248 1.129 -4.613 1.00 80.06 207 ASP A CA 1
ATOM 1703 C C . ASP A 1 207 ? 20.236 0.814 -5.720 1.00 80.06 207 ASP A C 1
ATOM 1705 O O . ASP A 1 207 ? 19.266 0.096 -5.473 1.00 80.06 207 ASP A O 1
ATOM 1709 N N . VAL A 1 208 ? 20.474 1.288 -6.949 1.00 84.25 208 VAL A N 1
ATOM 1710 C CA . VAL A 1 208 ? 19.596 1.033 -8.102 1.00 84.25 208 VAL A CA 1
ATOM 1711 C C . VAL A 1 208 ? 19.505 -0.464 -8.406 1.00 84.25 208 VAL A C 1
ATOM 1713 O O . VAL A 1 208 ? 18.403 -0.981 -8.583 1.00 84.25 208 VAL A O 1
ATOM 1716 N N . GLU A 1 209 ? 20.630 -1.188 -8.409 1.00 84.75 209 GLU A N 1
ATOM 1717 C CA . GLU A 1 209 ? 20.649 -2.635 -8.677 1.00 84.75 209 GLU A CA 1
ATOM 1718 C C . GLU A 1 209 ? 19.928 -3.445 -7.597 1.00 84.75 209 GLU A C 1
ATOM 1720 O O . GLU A 1 209 ? 19.118 -4.323 -7.908 1.00 84.75 209 GLU A O 1
ATOM 1725 N N . CYS A 1 210 ? 20.172 -3.134 -6.323 1.00 86.06 210 CYS A N 1
ATOM 1726 C CA . CYS A 1 210 ? 19.471 -3.790 -5.223 1.00 86.06 210 CYS A CA 1
ATOM 1727 C C . CYS A 1 210 ? 17.952 -3.559 -5.322 1.00 86.06 210 CYS A C 1
ATOM 1729 O O . CYS A 1 210 ? 17.160 -4.499 -5.188 1.00 86.06 210 CYS A O 1
ATOM 1731 N N . GLN A 1 211 ? 17.540 -2.322 -5.630 1.00 86.75 211 GLN A N 1
ATOM 1732 C CA . GLN A 1 211 ? 16.129 -1.962 -5.785 1.00 86.75 211 GLN A CA 1
ATOM 1733 C C . GLN A 1 211 ? 15.506 -2.687 -6.974 1.00 86.75 211 GLN A C 1
ATOM 1735 O O . GLN A 1 211 ? 14.427 -3.263 -6.835 1.00 86.75 211 GLN A O 1
ATOM 1740 N N . TYR A 1 212 ? 16.209 -2.735 -8.104 1.00 88.00 212 TYR A N 1
ATOM 1741 C CA . TYR A 1 212 ? 15.780 -3.471 -9.284 1.00 88.00 212 TYR A CA 1
ATOM 1742 C C . TYR A 1 212 ? 15.516 -4.946 -8.970 1.00 88.00 212 TYR A C 1
ATOM 1744 O O . TYR A 1 212 ? 14.423 -5.440 -9.234 1.00 88.00 212 TYR A O 1
ATOM 1752 N N . ARG A 1 213 ? 16.462 -5.640 -8.323 1.00 88.06 213 ARG A N 1
ATOM 1753 C CA . ARG A 1 213 ? 16.300 -7.058 -7.953 1.00 88.06 213 ARG A CA 1
ATOM 1754 C C . ARG A 1 213 ? 15.108 -7.283 -7.020 1.00 88.06 213 ARG A C 1
ATOM 1756 O O . ARG A 1 213 ? 14.343 -8.227 -7.221 1.00 88.06 213 ARG A O 1
ATOM 1763 N N . CYS A 1 214 ? 14.925 -6.409 -6.028 1.00 89.69 214 CYS A N 1
ATOM 1764 C CA . CYS A 1 214 ? 13.780 -6.473 -5.118 1.00 89.69 214 CYS A CA 1
ATOM 1765 C C . CYS A 1 214 ? 12.449 -6.338 -5.875 1.00 89.69 214 CYS A C 1
ATOM 1767 O O . CYS A 1 214 ? 11.551 -7.165 -5.702 1.00 89.69 214 CYS A O 1
ATOM 1769 N N . PHE A 1 215 ? 12.330 -5.347 -6.763 1.00 90.88 215 PHE A N 1
ATOM 1770 C CA . PHE A 1 215 ? 11.097 -5.139 -7.520 1.00 90.88 215 PHE A CA 1
ATOM 1771 C C . PHE A 1 215 ? 10.862 -6.198 -8.597 1.00 90.88 215 PHE A C 1
ATOM 1773 O O . PHE A 1 215 ? 9.715 -6.573 -8.812 1.00 90.88 215 PHE A O 1
ATOM 1780 N N . THR A 1 216 ? 11.908 -6.743 -9.217 1.00 90.94 216 THR A N 1
ATOM 1781 C CA . THR A 1 216 ? 11.798 -7.906 -10.113 1.00 90.94 216 THR A CA 1
ATOM 1782 C C . THR A 1 216 ? 11.224 -9.114 -9.375 1.00 90.94 216 THR A C 1
ATOM 1784 O O . THR A 1 216 ? 10.300 -9.758 -9.869 1.00 90.94 216 THR A O 1
ATOM 1787 N N . SER A 1 217 ? 11.688 -9.383 -8.148 1.00 91.75 217 SER A N 1
ATOM 1788 C CA . SER A 1 217 ? 11.084 -10.423 -7.307 1.00 91.75 217 SER A CA 1
ATOM 1789 C C . SER A 1 217 ? 9.611 -10.132 -7.014 1.00 91.75 217 SER A C 1
ATOM 1791 O O . SER A 1 217 ? 8.791 -11.033 -7.159 1.00 91.75 217 SER A O 1
ATOM 1793 N N . LEU A 1 218 ? 9.267 -8.890 -6.654 1.00 93.06 218 LEU A N 1
ATOM 1794 C CA . LEU A 1 218 ? 7.878 -8.499 -6.408 1.00 93.06 218 LEU A CA 1
ATOM 1795 C C . LEU A 1 218 ? 6.989 -8.712 -7.641 1.00 93.06 218 LEU A C 1
ATOM 1797 O O . LEU A 1 218 ? 5.847 -9.131 -7.496 1.00 93.06 218 LEU A O 1
ATOM 1801 N N . VAL A 1 219 ? 7.472 -8.419 -8.848 1.00 92.69 219 VAL A N 1
ATOM 1802 C CA . VAL A 1 219 ? 6.669 -8.575 -10.069 1.00 92.69 219 VAL A CA 1
ATOM 1803 C C . VAL A 1 219 ? 6.295 -10.030 -10.329 1.00 92.69 219 VAL A C 1
ATOM 1805 O O . VAL A 1 219 ? 5.142 -10.298 -10.662 1.00 92.69 219 VAL A O 1
ATOM 1808 N N . ASN A 1 220 ? 7.198 -10.970 -10.052 1.00 91.44 220 ASN A N 1
ATOM 1809 C CA . ASN A 1 220 ? 6.860 -12.393 -10.085 1.00 91.44 220 ASN A CA 1
ATOM 1810 C C . ASN A 1 220 ? 5.774 -12.742 -9.054 1.00 91.44 220 ASN A C 1
ATOM 1812 O O . ASN A 1 220 ? 4.837 -13.476 -9.367 1.00 91.44 220 ASN A O 1
ATOM 1816 N N . ASP A 1 221 ? 5.857 -12.168 -7.849 1.00 93.25 221 ASP A N 1
ATOM 1817 C CA . ASP A 1 221 ? 4.851 -12.367 -6.799 1.00 93.25 221 ASP A CA 1
ATOM 1818 C C . ASP A 1 221 ? 3.488 -11.749 -7.169 1.00 93.25 221 ASP A C 1
ATOM 1820 O O . ASP A 1 221 ? 2.447 -12.227 -6.717 1.00 93.25 221 ASP A O 1
ATOM 1824 N N . LEU A 1 222 ? 3.465 -10.708 -8.011 1.00 94.81 222 LEU A N 1
ATOM 1825 C CA . LEU A 1 222 ? 2.234 -10.070 -8.486 1.00 94.81 222 LEU A CA 1
ATOM 1826 C C . LEU A 1 222 ? 1.462 -10.921 -9.499 1.00 94.81 222 LEU A C 1
ATOM 1828 O O . LEU A 1 222 ? 0.247 -10.742 -9.613 1.00 94.81 222 LEU A O 1
ATOM 1832 N N . ARG A 1 223 ? 2.112 -11.864 -10.195 1.00 95.00 223 ARG A N 1
ATOM 1833 C CA . ARG A 1 223 ? 1.462 -12.670 -11.241 1.00 95.00 223 ARG A CA 1
ATOM 1834 C C . ARG A 1 223 ? 0.233 -13.420 -10.730 1.00 95.00 223 ARG A C 1
ATOM 1836 O O . ARG A 1 223 ? -0.807 -13.401 -11.375 1.00 95.00 223 ARG A O 1
ATOM 1843 N N . ARG A 1 224 ? 0.289 -13.980 -9.518 1.00 96.44 224 ARG A N 1
ATOM 1844 C CA . ARG A 1 224 ? -0.871 -14.671 -8.922 1.00 96.44 224 ARG A CA 1
ATOM 1845 C C . ARG A 1 224 ? -2.086 -13.752 -8.723 1.00 96.44 224 ARG A C 1
ATOM 1847 O O . ARG A 1 224 ? -3.217 -14.211 -8.819 1.00 96.44 224 ARG A O 1
ATOM 1854 N N . PHE A 1 225 ? -1.864 -12.459 -8.466 1.00 96.50 225 PHE A N 1
ATOM 1855 C CA . PHE A 1 225 ? -2.935 -11.467 -8.325 1.00 96.50 225 PHE A CA 1
ATOM 1856 C C . PHE A 1 225 ? -3.476 -11.018 -9.683 1.00 96.50 225 PHE A C 1
ATOM 1858 O O . PHE A 1 225 ? -4.667 -10.743 -9.799 1.00 96.50 225 PHE A O 1
ATOM 1865 N N . VAL A 1 226 ? -2.622 -10.966 -10.710 1.00 95.44 226 VAL A N 1
ATOM 1866 C CA . VAL A 1 226 ? -3.048 -10.766 -12.103 1.00 95.44 226 VAL A CA 1
ATOM 1867 C C . VAL A 1 226 ? -3.945 -11.919 -12.542 1.00 95.44 226 VAL A C 1
ATOM 1869 O O . VAL A 1 226 ? -5.051 -11.674 -13.014 1.00 95.44 226 VAL A O 1
ATOM 1872 N N . ASP A 1 227 ? -3.503 -13.159 -12.332 1.00 95.81 227 ASP A N 1
ATOM 1873 C CA . ASP A 1 227 ? -4.246 -14.361 -12.714 1.00 95.81 227 ASP A CA 1
ATOM 1874 C C . ASP A 1 227 ? -5.603 -14.424 -12.004 1.00 95.81 227 ASP A C 1
ATOM 1876 O O . ASP A 1 227 ? -6.632 -14.614 -12.656 1.00 95.81 227 ASP A O 1
ATOM 1880 N N . ALA A 1 228 ? -5.621 -14.190 -10.685 1.00 95.94 228 ALA A N 1
ATOM 1881 C CA . ALA A 1 228 ? -6.854 -14.102 -9.906 1.00 95.94 228 ALA A CA 1
ATOM 1882 C C . ALA A 1 228 ? -7.758 -12.963 -10.405 1.00 95.94 228 ALA A C 1
ATOM 1884 O O . ALA A 1 228 ? -8.946 -13.174 -10.641 1.00 95.94 228 ALA A O 1
ATOM 1885 N N . GLY A 1 229 ? -7.194 -11.775 -10.654 1.00 95.12 229 GLY A N 1
ATOM 1886 C CA . GLY A 1 229 ? -7.932 -10.633 -11.191 1.00 95.12 229 GLY A CA 1
ATOM 1887 C C . GLY A 1 229 ? -8.577 -10.933 -12.545 1.00 95.12 229 GLY A C 1
ATOM 1888 O O . GLY A 1 229 ? -9.737 -10.590 -12.754 1.00 95.12 229 GLY A O 1
ATOM 1889 N N . ILE A 1 230 ? -7.876 -11.622 -13.449 1.00 94.38 230 ILE A N 1
ATOM 1890 C CA . ILE A 1 230 ? -8.411 -12.017 -14.762 1.00 94.38 230 ILE A CA 1
ATOM 1891 C C . ILE A 1 230 ? -9.542 -13.032 -14.603 1.00 94.38 230 ILE A C 1
ATOM 1893 O O . ILE A 1 230 ? -10.609 -12.852 -15.189 1.00 94.38 230 ILE A O 1
ATOM 1897 N N . GLN A 1 231 ? -9.340 -14.073 -13.790 1.00 95.06 231 GLN A N 1
ATOM 1898 C CA . GLN A 1 231 ? -10.362 -15.094 -13.530 1.00 95.06 231 GLN A CA 1
ATOM 1899 C C . GLN A 1 231 ? -11.639 -14.494 -12.932 1.00 95.06 231 GLN A C 1
ATOM 1901 O O . GLN A 1 231 ? -12.744 -14.941 -13.235 1.00 95.06 231 GLN A O 1
ATOM 1906 N N . GLN A 1 232 ? -11.484 -13.468 -12.099 1.00 94.75 232 GLN A N 1
ATOM 1907 C CA . GLN A 1 232 ? -12.569 -12.814 -11.376 1.00 94.75 232 GLN A CA 1
ATOM 1908 C C . GLN A 1 232 ? -13.138 -11.584 -12.101 1.00 94.75 232 GLN A C 1
ATOM 1910 O O . GLN A 1 232 ? -14.050 -10.944 -11.576 1.00 94.75 232 GLN A O 1
ATOM 1915 N N . ASN A 1 233 ? -12.615 -11.253 -13.288 1.00 93.88 233 ASN A N 1
ATOM 1916 C CA . ASN A 1 233 ? -12.933 -10.042 -14.046 1.00 93.88 233 ASN A CA 1
ATOM 1917 C C . ASN A 1 233 ? -12.783 -8.740 -13.220 1.00 93.88 233 ASN A C 1
ATOM 1919 O O . ASN A 1 233 ? -13.596 -7.819 -13.319 1.00 93.88 233 ASN A O 1
ATOM 1923 N N . ASP A 1 234 ? -11.750 -8.672 -12.376 1.00 94.44 234 ASP A N 1
ATOM 1924 C CA . ASP A 1 234 ? -11.422 -7.517 -11.538 1.00 94.44 234 ASP A CA 1
ATOM 1925 C C . ASP A 1 234 ? -10.532 -6.520 -12.294 1.00 94.44 234 ASP A C 1
ATOM 1927 O O . ASP A 1 234 ? -9.313 -6.428 -12.110 1.00 94.44 234 ASP A O 1
ATOM 1931 N N . GLU A 1 235 ? -11.162 -5.744 -13.175 1.00 93.50 235 GLU A N 1
ATOM 1932 C CA . GLU A 1 235 ? -10.474 -4.732 -13.983 1.00 93.50 235 GLU A CA 1
ATOM 1933 C C . GLU A 1 235 ? -9.735 -3.690 -13.126 1.00 93.50 235 GLU A C 1
ATOM 1935 O O . GLU A 1 235 ? -8.705 -3.153 -13.544 1.00 93.50 235 GLU A O 1
ATOM 1940 N N . SER A 1 236 ? -10.226 -3.407 -11.914 1.00 94.19 236 SER A N 1
ATOM 1941 C CA . SER A 1 236 ? -9.643 -2.396 -11.025 1.00 94.19 236 SER A CA 1
ATOM 1942 C C . SER A 1 236 ? -8.292 -2.842 -10.474 1.00 94.19 236 SER A C 1
ATOM 1944 O O . SER A 1 236 ? -7.325 -2.069 -10.521 1.00 94.19 236 SER A O 1
ATOM 1946 N N . LEU A 1 237 ? -8.203 -4.084 -9.990 1.00 95.06 237 LEU A N 1
ATOM 1947 C CA . LEU A 1 237 ? -6.954 -4.673 -9.514 1.00 95.06 237 LEU A CA 1
ATOM 1948 C C . LEU A 1 237 ? -5.933 -4.793 -10.650 1.00 95.06 237 LEU A C 1
ATOM 1950 O O . LEU A 1 237 ? -4.795 -4.338 -10.505 1.00 95.06 237 LEU A O 1
ATOM 1954 N N . ILE A 1 238 ? -6.355 -5.318 -11.804 1.00 95.31 238 ILE A N 1
ATOM 1955 C CA . ILE A 1 238 ? -5.502 -5.462 -12.993 1.00 95.31 238 ILE A CA 1
ATOM 1956 C C . ILE A 1 238 ? -4.945 -4.099 -13.420 1.00 95.31 238 ILE A C 1
ATOM 1958 O O . ILE A 1 238 ? -3.735 -3.934 -13.574 1.00 95.31 238 ILE A O 1
ATOM 1962 N N . THR A 1 239 ? -5.805 -3.084 -13.542 1.00 94.50 239 THR A N 1
ATOM 1963 C CA . THR A 1 239 ? -5.395 -1.720 -13.912 1.00 94.50 239 THR A CA 1
ATOM 1964 C C . THR A 1 239 ? -4.403 -1.139 -12.905 1.00 94.50 239 THR A C 1
ATOM 1966 O O . THR A 1 239 ? -3.464 -0.423 -13.274 1.00 94.50 239 THR A O 1
ATOM 1969 N N . LEU A 1 240 ? -4.587 -1.418 -11.611 1.00 95.44 240 LEU A N 1
ATOM 1970 C CA . LEU A 1 240 ? -3.662 -0.968 -10.578 1.00 95.44 240 LEU A CA 1
ATOM 1971 C C . LEU A 1 240 ? -2.278 -1.619 -10.739 1.00 95.44 240 LEU A C 1
ATOM 1973 O O . LEU A 1 240 ? -1.280 -0.893 -10.667 1.00 95.44 240 LEU A O 1
ATOM 1977 N N . ILE A 1 241 ? -2.225 -2.928 -11.006 1.00 95.94 241 ILE A N 1
ATOM 1978 C CA . ILE A 1 241 ? -0.983 -3.676 -11.250 1.00 95.94 241 ILE A CA 1
ATOM 1979 C C . ILE A 1 241 ? -0.297 -3.184 -12.530 1.00 95.94 241 ILE A C 1
ATOM 1981 O O . ILE A 1 241 ? 0.880 -2.839 -12.478 1.00 95.94 241 ILE A O 1
ATOM 1985 N N . ILE A 1 242 ? -1.017 -3.018 -13.644 1.00 94.75 242 ILE A N 1
ATOM 1986 C CA . ILE A 1 242 ? -0.459 -2.454 -14.889 1.00 94.75 242 ILE A CA 1
ATOM 1987 C C . ILE A 1 242 ? 0.189 -1.091 -14.619 1.00 94.75 242 ILE A C 1
ATOM 1989 O O . ILE A 1 242 ? 1.332 -0.841 -14.998 1.00 94.75 242 ILE A O 1
ATOM 1993 N N . ARG A 1 243 ? -0.507 -0.198 -13.904 1.00 94.75 243 ARG A N 1
ATOM 1994 C CA . ARG A 1 243 ? 0.026 1.131 -13.561 1.00 94.75 243 ARG A CA 1
ATOM 1995 C C . ARG A 1 243 ? 1.253 1.066 -12.653 1.00 94.75 243 ARG A C 1
ATOM 1997 O O . ARG A 1 243 ? 2.050 2.003 -12.670 1.00 94.75 243 ARG A O 1
ATOM 2004 N N . LEU A 1 244 ? 1.368 0.036 -11.817 1.00 94.81 244 LEU A N 1
ATOM 2005 C CA . LEU A 1 244 ? 2.552 -0.225 -11.006 1.00 94.81 244 LEU A CA 1
ATOM 2006 C C . LEU A 1 244 ? 3.715 -0.697 -11.894 1.00 94.81 244 LEU A C 1
ATOM 2008 O O . LEU A 1 244 ? 4.783 -0.093 -11.836 1.00 94.81 244 LEU A O 1
ATOM 2012 N N . LEU A 1 245 ? 3.486 -1.685 -12.762 1.00 94.19 245 LEU A N 1
ATOM 2013 C CA . LEU A 1 245 ? 4.484 -2.234 -13.686 1.00 94.19 245 LEU A CA 1
ATOM 2014 C C . LEU A 1 245 ? 5.018 -1.181 -14.663 1.00 94.19 245 LEU A C 1
ATOM 2016 O O . LEU A 1 245 ? 6.227 -1.026 -14.782 1.00 94.19 245 LEU A O 1
ATOM 2020 N N . ILE A 1 246 ? 4.142 -0.374 -15.275 1.00 91.69 246 ILE A N 1
ATOM 2021 C CA . ILE A 1 246 ? 4.546 0.763 -16.123 1.00 91.69 246 ILE A CA 1
ATOM 2022 C C . ILE A 1 246 ? 5.437 1.727 -15.337 1.00 91.69 246 ILE A C 1
ATOM 2024 O O . ILE A 1 246 ? 6.390 2.293 -15.870 1.00 91.69 246 ILE A O 1
ATOM 2028 N N . ARG A 1 247 ? 5.130 1.948 -14.055 1.00 92.00 247 ARG A N 1
ATOM 2029 C CA . ARG A 1 247 ? 5.903 2.867 -13.223 1.00 92.00 247 ARG A CA 1
ATOM 2030 C C . ARG A 1 247 ? 7.275 2.301 -12.877 1.00 92.00 247 ARG A C 1
ATOM 2032 O O . ARG A 1 247 ? 8.224 3.073 -12.896 1.00 92.00 247 ARG A O 1
ATOM 2039 N N . LEU A 1 248 ? 7.371 1.004 -12.596 1.00 91.44 248 LEU A N 1
ATOM 2040 C CA . LEU A 1 248 ? 8.640 0.299 -12.408 1.00 91.44 248 LEU A CA 1
ATOM 2041 C C . LEU A 1 248 ? 9.476 0.319 -13.687 1.00 91.44 248 LEU A C 1
ATOM 2043 O O . LEU A 1 248 ? 10.622 0.753 -13.642 1.00 91.44 248 LEU A O 1
ATOM 2047 N N . ALA A 1 249 ? 8.877 -0.032 -14.828 1.00 90.56 249 ALA A N 1
ATOM 2048 C CA . ALA A 1 249 ? 9.527 0.034 -16.130 1.00 90.56 249 ALA A CA 1
ATOM 2049 C C . ALA A 1 249 ? 10.079 1.441 -16.385 1.00 90.56 249 ALA A C 1
ATOM 2051 O O . ALA A 1 249 ? 11.279 1.598 -16.543 1.00 90.56 249 ALA A O 1
ATOM 2052 N N . ASN A 1 250 ? 9.259 2.490 -16.282 1.00 89.50 250 ASN A N 1
ATOM 2053 C CA . ASN A 1 250 ? 9.725 3.871 -16.467 1.00 89.50 250 ASN A CA 1
ATOM 2054 C C . ASN A 1 250 ? 10.817 4.296 -15.475 1.00 89.50 250 ASN A C 1
ATOM 2056 O O . ASN A 1 250 ? 11.615 5.173 -15.792 1.00 89.50 250 ASN A O 1
ATOM 2060 N N . LYS A 1 251 ? 10.814 3.737 -14.261 1.00 88.06 251 LYS A N 1
ATOM 2061 C CA . LYS A 1 251 ? 11.771 4.087 -13.209 1.00 88.06 251 LYS A CA 1
ATOM 2062 C C . LYS A 1 251 ? 13.143 3.459 -13.452 1.00 88.06 251 LYS A C 1
ATOM 2064 O O . LYS A 1 251 ? 14.130 4.102 -13.135 1.00 88.06 251 LYS A O 1
ATOM 2069 N N . PHE A 1 252 ? 13.183 2.241 -13.988 1.00 87.69 252 PHE A N 1
ATOM 2070 C CA . PHE A 1 252 ? 14.409 1.460 -14.159 1.00 87.69 252 PHE A CA 1
ATOM 2071 C C . PHE A 1 252 ? 14.901 1.386 -15.609 1.00 87.69 252 PHE A C 1
ATOM 2073 O O . PHE A 1 252 ? 16.064 1.074 -15.835 1.00 87.69 252 PHE A O 1
ATOM 2080 N N . LEU A 1 253 ? 14.056 1.693 -16.598 1.00 85.31 253 LEU A N 1
ATOM 2081 C CA . LEU A 1 253 ? 14.402 1.547 -18.013 1.00 85.31 253 LEU A CA 1
ATOM 2082 C C . LEU A 1 253 ? 15.631 2.375 -18.388 1.00 85.31 253 LEU A C 1
ATOM 2084 O O . LEU A 1 253 ? 16.524 1.843 -19.027 1.00 85.31 253 LEU A O 1
ATOM 2088 N N . SER A 1 254 ? 15.718 3.639 -17.964 1.00 80.56 254 SER A N 1
ATOM 2089 C CA . SER A 1 254 ? 16.875 4.487 -18.293 1.00 80.56 254 SER A CA 1
ATOM 2090 C C . SER A 1 254 ? 18.192 3.969 -17.726 1.00 80.56 254 SER A C 1
ATOM 2092 O O . SER A 1 254 ? 19.240 4.242 -18.299 1.00 80.56 254 SER A O 1
ATOM 2094 N N . ASP A 1 255 ? 18.131 3.255 -16.604 1.00 79.50 255 ASP A N 1
ATOM 2095 C CA . ASP A 1 255 ? 19.313 2.855 -15.844 1.00 79.50 255 ASP A CA 1
ATOM 2096 C C . ASP A 1 255 ? 19.803 1.456 -16.250 1.00 79.50 255 ASP A C 1
ATOM 2098 O O . ASP A 1 255 ? 20.971 1.128 -16.035 1.00 79.50 255 ASP A O 1
ATOM 2102 N N . PHE A 1 256 ? 18.923 0.639 -16.844 1.00 78.62 256 PHE A N 1
ATOM 2103 C CA . PHE A 1 256 ? 19.222 -0.739 -17.243 1.00 78.62 256 PHE A CA 1
ATOM 2104 C C . PHE A 1 256 ? 19.149 -1.012 -18.749 1.00 78.62 256 PHE A C 1
ATOM 2106 O O . PHE A 1 256 ? 19.597 -2.085 -19.161 1.00 78.62 256 PHE A O 1
ATOM 2113 N N . ILE A 1 257 ? 18.647 -0.078 -19.567 1.00 71.62 257 ILE A N 1
ATOM 2114 C CA . ILE A 1 257 ? 18.824 -0.134 -21.024 1.00 71.62 257 ILE A CA 1
ATOM 2115 C C . ILE A 1 257 ? 20.336 -0.076 -21.300 1.00 71.62 257 ILE A C 1
ATOM 2117 O O . ILE A 1 257 ? 21.025 0.783 -20.756 1.00 71.62 257 ILE A O 1
ATOM 2121 N N . ASP A 1 258 ? 20.871 -1.054 -22.027 1.00 68.81 258 ASP A N 1
ATOM 2122 C CA . ASP A 1 258 ? 22.312 -1.280 -22.252 1.00 68.81 258 ASP A CA 1
ATOM 2123 C C . ASP A 1 258 ? 23.123 -1.843 -21.059 1.00 68.81 258 ASP A C 1
ATOM 2125 O O . ASP A 1 258 ? 24.353 -1.946 -21.124 1.00 68.81 258 ASP A O 1
ATOM 2129 N N . SER A 1 259 ? 22.475 -2.237 -19.958 1.00 76.50 259 SER A N 1
ATOM 2130 C CA . SER A 1 259 ? 23.158 -2.923 -18.853 1.00 76.50 259 SER A CA 1
ATOM 2131 C C . SER A 1 259 ? 23.272 -4.433 -19.094 1.00 76.50 259 SER A C 1
ATOM 2133 O O . SER A 1 259 ? 22.501 -5.028 -19.841 1.00 76.50 259 SER A O 1
ATOM 2135 N N . ILE A 1 260 ? 24.168 -5.102 -18.363 1.00 73.06 260 ILE A N 1
ATOM 2136 C CA . ILE A 1 260 ? 24.287 -6.576 -18.386 1.00 73.06 260 ILE A CA 1
ATOM 2137 C C . ILE A 1 260 ? 22.978 -7.255 -17.919 1.00 73.06 260 ILE A C 1
ATOM 2139 O O . ILE A 1 260 ? 22.745 -8.420 -18.228 1.00 73.06 260 ILE A O 1
ATOM 2143 N N . ASN A 1 261 ? 22.108 -6.515 -17.222 1.00 71.25 261 ASN A N 1
ATOM 2144 C CA . ASN A 1 261 ? 20.820 -6.982 -16.712 1.00 71.25 261 ASN A CA 1
ATOM 2145 C C . ASN A 1 261 ? 19.645 -6.704 -17.675 1.00 71.25 261 ASN A C 1
ATOM 2147 O O . ASN A 1 261 ? 18.508 -7.023 -17.337 1.00 71.25 261 ASN A O 1
ATOM 2151 N N . GLU A 1 262 ? 19.886 -6.123 -18.858 1.00 67.38 262 GLU A N 1
ATOM 2152 C CA . GLU A 1 262 ? 18.865 -5.895 -19.894 1.00 67.38 262 GLU A CA 1
ATOM 2153 C C . GLU A 1 262 ? 18.022 -7.144 -20.242 1.00 67.38 262 GLU A C 1
ATOM 2155 O O . GLU A 1 262 ? 16.801 -7.004 -20.344 1.00 67.38 262 GLU A O 1
ATOM 2160 N N . PRO A 1 263 ? 18.582 -8.366 -20.380 1.00 65.56 263 PRO A N 1
ATOM 2161 C CA . PRO A 1 263 ? 17.766 -9.536 -20.707 1.00 65.56 263 PRO A CA 1
ATOM 2162 C C . PRO A 1 263 ? 16.832 -9.983 -19.570 1.00 65.56 263 PRO A C 1
ATOM 2164 O O . PRO A 1 263 ? 15.911 -10.752 -19.828 1.00 65.56 263 PRO A O 1
ATOM 2167 N N . ASP A 1 264 ? 17.018 -9.484 -18.344 1.00 70.88 264 ASP A N 1
ATOM 2168 C CA . ASP A 1 264 ? 16.213 -9.846 -17.172 1.00 70.88 264 ASP A CA 1
ATOM 2169 C C . ASP A 1 264 ? 15.072 -8.849 -16.904 1.00 70.88 264 ASP A C 1
ATOM 2171 O O . ASP A 1 264 ? 14.602 -8.742 -15.766 1.00 70.88 264 ASP A O 1
ATOM 2175 N N . PHE A 1 265 ? 14.635 -8.080 -17.912 1.00 74.75 265 PHE A N 1
ATOM 2176 C CA . PHE A 1 265 ? 13.644 -7.005 -17.761 1.00 74.75 265 PHE A CA 1
ATOM 2177 C C . PHE A 1 265 ? 12.206 -7.518 -17.550 1.00 74.75 265 PHE A C 1
ATOM 2179 O O . PHE A 1 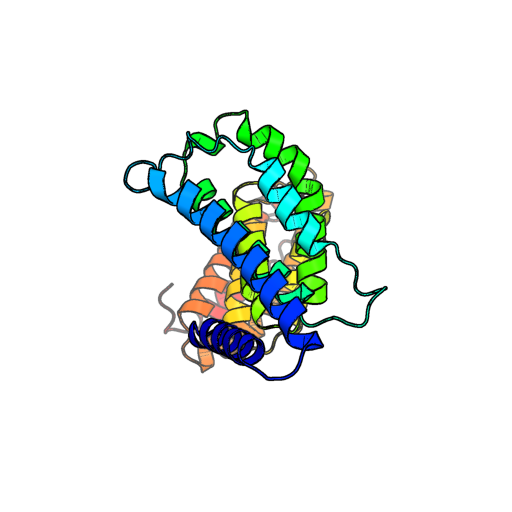265 ? 11.288 -7.284 -18.341 1.00 74.75 265 PHE A O 1
ATOM 2186 N N . SER A 1 266 ? 12.006 -8.168 -16.402 1.00 76.75 266 SER A N 1
ATOM 2187 C CA . SER A 1 266 ? 10.779 -8.846 -15.964 1.00 76.75 266 SER A CA 1
ATOM 2188 C C . SER A 1 266 ? 9.518 -7.979 -16.031 1.00 76.75 266 SER A C 1
ATOM 2190 O O . SER A 1 266 ? 8.417 -8.488 -16.227 1.00 76.75 266 SER A O 1
ATOM 2192 N N . PHE A 1 267 ? 9.656 -6.655 -15.912 1.00 83.19 267 PHE A N 1
ATOM 2193 C CA . PHE A 1 267 ? 8.530 -5.721 -15.946 1.00 83.19 267 PHE A CA 1
ATOM 2194 C C . PHE A 1 267 ? 7.856 -5.673 -17.320 1.00 83.19 267 PHE A C 1
ATOM 2196 O O . PHE A 1 267 ? 6.629 -5.628 -17.400 1.00 83.19 267 PHE A O 1
ATOM 2203 N N . CYS A 1 268 ? 8.651 -5.678 -18.395 1.00 82.94 268 CYS A N 1
ATOM 2204 C CA . CYS A 1 268 ? 8.136 -5.669 -19.763 1.00 82.94 268 CYS A CA 1
ATOM 2205 C C . CYS A 1 268 ? 7.517 -7.018 -20.121 1.00 82.94 268 CYS A C 1
ATOM 2207 O O . CYS A 1 268 ? 6.467 -7.048 -20.761 1.00 82.94 268 CYS A O 1
ATOM 2209 N N . ASP A 1 269 ? 8.115 -8.112 -19.652 1.00 87.25 269 ASP A N 1
ATOM 2210 C CA . ASP A 1 269 ? 7.575 -9.456 -19.849 1.00 87.25 269 ASP A CA 1
ATOM 2211 C C . ASP A 1 269 ? 6.225 -9.632 -19.149 1.00 87.25 269 ASP A C 1
ATOM 2213 O O . ASP A 1 269 ? 5.290 -10.176 -19.739 1.00 87.25 269 ASP A O 1
ATOM 2217 N N . GLU A 1 270 ? 6.078 -9.118 -17.923 1.00 87.69 270 GLU A N 1
ATOM 2218 C CA . GLU A 1 270 ? 4.798 -9.145 -17.212 1.00 87.69 270 GLU A CA 1
ATOM 2219 C C . GLU A 1 270 ? 3.748 -8.261 -17.899 1.00 87.69 270 GLU A C 1
ATOM 2221 O O . GLU A 1 270 ? 2.601 -8.671 -18.069 1.00 87.69 270 GLU A O 1
ATOM 2226 N N . LEU A 1 271 ? 4.129 -7.067 -18.367 1.00 87.75 271 LEU A N 1
ATOM 2227 C CA . LEU A 1 271 ? 3.230 -6.217 -19.155 1.00 87.75 271 LEU A CA 1
ATOM 2228 C C . LEU A 1 271 ? 2.786 -6.910 -20.449 1.00 87.75 271 LEU A C 1
ATOM 2230 O O . LEU A 1 271 ? 1.606 -6.860 -20.798 1.00 87.75 271 LEU A O 1
ATOM 2234 N N . ALA A 1 272 ? 3.704 -7.586 -21.142 1.00 88.94 272 ALA A N 1
ATOM 2235 C CA . ALA A 1 272 ? 3.401 -8.353 -22.343 1.00 88.94 272 ALA A CA 1
ATOM 2236 C C . ALA A 1 272 ? 2.512 -9.567 -22.041 1.00 88.94 272 ALA A C 1
ATOM 2238 O O . ALA A 1 272 ? 1.667 -9.911 -22.865 1.00 88.94 272 ALA A O 1
ATOM 2239 N N . TYR A 1 273 ? 2.670 -10.205 -20.877 1.00 90.56 273 TYR A N 1
ATOM 2240 C CA . TYR A 1 273 ? 1.773 -11.258 -20.404 1.00 90.56 273 TYR A CA 1
ATOM 2241 C C . TYR A 1 273 ? 0.349 -10.724 -20.214 1.00 90.56 273 TYR A C 1
ATOM 2243 O O . TYR A 1 273 ? -0.580 -11.258 -20.817 1.00 90.56 273 TYR A O 1
ATOM 2251 N N . ILE A 1 274 ? 0.187 -9.626 -19.468 1.00 86.94 274 ILE A N 1
ATOM 2252 C CA . ILE A 1 274 ? -1.122 -9.005 -19.214 1.00 86.94 274 ILE A CA 1
ATOM 2253 C C . ILE A 1 274 ? -1.781 -8.534 -20.522 1.00 86.94 274 ILE A C 1
ATOM 2255 O O . ILE A 1 274 ? -2.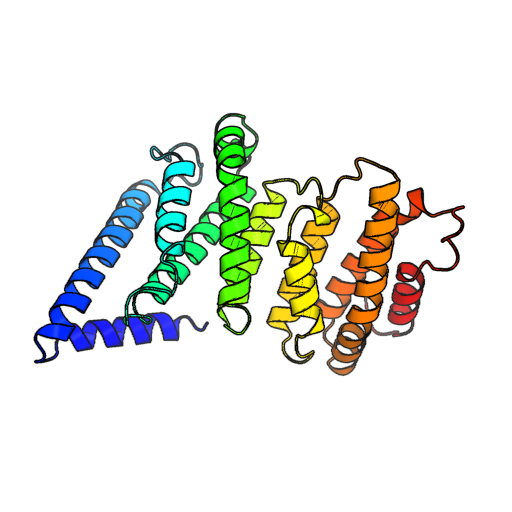984 -8.697 -20.708 1.00 86.94 274 ILE A O 1
ATOM 2259 N N . ALA A 1 275 ? -1.005 -8.005 -21.471 1.00 88.12 275 ALA A N 1
ATOM 2260 C CA . ALA A 1 275 ? -1.522 -7.529 -22.754 1.00 88.12 275 ALA A CA 1
ATOM 2261 C C . ALA A 1 275 ? -2.114 -8.637 -23.651 1.00 88.12 275 ALA A C 1
ATOM 2263 O O . ALA A 1 275 ? -2.852 -8.328 -24.584 1.00 88.12 275 ALA A O 1
ATOM 2264 N N . ARG A 1 276 ? -1.818 -9.921 -23.392 1.00 89.88 276 ARG A N 1
ATOM 2265 C CA . ARG A 1 276 ? -2.387 -11.052 -24.157 1.00 89.88 276 ARG A CA 1
ATOM 2266 C C . ARG A 1 276 ? -3.863 -11.298 -23.857 1.00 89.88 276 ARG A C 1
ATOM 2268 O O . ARG A 1 276 ? -4.514 -12.031 -24.597 1.00 89.88 276 ARG A O 1
ATOM 2275 N N . PHE A 1 277 ? -4.393 -10.717 -22.788 1.00 85.12 277 PHE A N 1
ATOM 2276 C CA . PHE A 1 277 ? -5.793 -10.865 -22.421 1.00 85.12 277 PHE A CA 1
ATOM 2277 C C . PHE A 1 277 ? -6.605 -9.750 -23.100 1.00 85.12 277 PHE A C 1
ATOM 2279 O O . PHE A 1 277 ? -6.657 -8.618 -22.624 1.00 85.12 277 PHE A O 1
ATOM 2286 N N . GLU A 1 278 ? -7.242 -10.086 -24.231 1.00 62.94 278 GLU A N 1
ATOM 2287 C CA . GLU A 1 278 ? -7.916 -9.165 -25.175 1.00 62.94 278 GLU A CA 1
ATOM 2288 C C . GLU A 1 278 ? -9.023 -8.273 -24.567 1.00 62.94 278 GLU A C 1
ATOM 2290 O O . GLU A 1 278 ? -9.480 -7.329 -25.209 1.00 62.94 278 GLU A O 1
ATOM 2295 N N . ASN A 1 279 ? -9.439 -8.530 -23.323 1.00 66.38 279 ASN A N 1
ATOM 2296 C CA . ASN A 1 279 ? -10.534 -7.822 -22.654 1.00 66.38 279 ASN A CA 1
ATOM 2297 C C . ASN A 1 279 ? -10.092 -6.696 -21.706 1.00 66.38 279 ASN A C 1
ATOM 2299 O O . ASN A 1 279 ? -10.946 -5.997 -21.166 1.00 66.38 279 ASN A O 1
ATOM 2303 N N . ILE A 1 280 ? -8.792 -6.481 -21.494 1.00 68.31 280 ILE A N 1
ATOM 2304 C CA . ILE A 1 280 ? -8.325 -5.446 -20.564 1.00 68.31 280 ILE A CA 1
ATOM 2305 C C . ILE A 1 280 ? -8.194 -4.113 -21.311 1.00 68.31 280 ILE A C 1
ATOM 2307 O O . ILE A 1 280 ? -7.240 -3.887 -22.056 1.00 68.31 280 ILE A O 1
ATOM 2311 N N . LYS A 1 281 ? -9.148 -3.198 -21.104 1.00 60.41 281 LYS A N 1
ATOM 2312 C CA . LYS A 1 281 ? -9.021 -1.801 -21.554 1.00 60.41 281 LYS A CA 1
ATOM 2313 C C . LYS A 1 281 ? -8.051 -1.064 -20.623 1.00 60.41 281 LYS A C 1
ATOM 2315 O O . LYS A 1 281 ? -8.451 -0.633 -19.545 1.00 60.41 281 LYS A O 1
ATOM 2320 N N . ALA A 1 282 ? -6.782 -0.979 -21.026 1.00 53.28 282 ALA A N 1
ATOM 2321 C CA . ALA A 1 282 ? -5.726 -0.261 -20.301 1.00 53.28 282 ALA A CA 1
ATOM 2322 C C . ALA A 1 282 ? -5.923 1.268 -20.287 1.00 53.28 282 ALA A C 1
ATOM 2324 O O . ALA A 1 282 ? -6.408 1.816 -21.305 1.00 53.28 282 ALA A O 1
#

Sequence (282 aa):
MESCQIIQDFTFNANRIMGPESDEKWISIYWMEKFEESVKFIANLGKGIDHVLRVTSWDIPLSLIINDILSIVHIRPGSCNDWATDLFSQNTATIFMREVFTDLKDSEDWRRGGVRIIMLITCSSLYTNIYDLICVFREDPFLNEILEVWRLTARIYRIKNVFESQIPMSIIDILRTNDVENRDLSYVCIRCIKTAIKEIQFDSYPDVECQYRCFTSLVNDLRRFVDAGIQQNDESLITLIIRLLIRLANKFLSDFIDSINEPDFSFCDELAYIARFENIKA

Foldseek 3Di:
DPPVVVVVVVVVLVVQCVDPDPVSNVVSVVVVVVVVVVVVVVVVVVVVPPPDLQPPPPPDQPLVLLVVLLVLLPPDPPDDPPPPVSVVSNLVSLLVLLVVLVSVLPHPCCVPPPSVVSCVVSVVSVLVSLVVVCVVCVVPPSNLSSLSSLLSSCQSDQDAAPVVRVVLVSLLVSLLPDDLVPVSSVLSSLSSNLSNLVRYDDPDLVSLVVVLVVVLVSLVSCVVNLVSCVVVVVLPSNVSNLSSLVSSCVSCVVVCVPHPCVVSSSSVVSNVVSVVSVPRPD

Organism: Thelohanellus kitauei (NCBI:txid669202)

pLDDT: mean 74.76, std 17.19, range [31.47, 97.5]